Protein AF-A0A359EA01-F1 (afdb_monomer)

Radius of gyration: 18.77 Å; Cα contacts (8 Å, |Δi|>4): 512; chains: 1; bounding box: 43×40×56 Å

Foldseek 3Di:
DADEAEDEEDADLDAQELEEDEDDAPAYEYYQYEFENHAAEHYEYYNYANYEYENYYYEADAPRRVNYAHYEYELYEHYEAHQYYQEYEPPHQAAAQENYEYENYAHYKYAWYAFDYPDPRTHQFPYAYPVQRDGDHDNTDGIDHGGVPDHRPPPPPPDDVDDDCPDDDARAWDDWDADPVGDIWIAGDPVRDIDD

Mean predicted aligned error: 6.49 Å

pLDDT: mean 89.88, std 11.86, range [42.34, 98.88]

Solvent-accessible surface area (backbone atoms only — not comparable to full-atom values): 10298 Å² total; per-residue (Å²): 104,55,48,80,48,64,73,44,76,50,74,39,67,82,37,56,50,61,38,82,47,55,72,23,68,45,53,31,38,38,40,45,33,38,24,27,23,14,36,52,19,22,30,36,36,36,41,29,27,46,34,39,35,33,42,39,35,31,37,51,31,54,92,69,10,68,78,31,27,45,32,41,39,30,54,23,33,48,34,38,34,36,47,31,34,47,35,37,46,75,76,58,89,64,75,38,72,48,30,25,43,32,33,76,43,27,47,34,38,38,32,39,39,42,45,40,39,84,51,93,62,33,39,61,17,42,36,32,35,64,82,36,64,35,67,44,70,62,51,57,44,67,69,49,77,41,68,57,76,71,78,52,65,74,74,86,70,78,77,81,91,65,90,67,84,86,75,82,89,64,78,43,76,75,50,77,51,64,55,98,86,67,53,53,35,39,32,30,68,81,83,69,46,79,46,112

Sequence (196 aa):
GGGTFKDIWTANSYAASGMLVSNTSTPGRIFAMSLEHHLRNEARFDHVSNWKMYAFQFEEEYKEGIDAISIEISNSHDLFFGNLWLYRTIRVETPKRFGMRLWNSRDIEIRNLRNYTQKLWVNEFPVWDVNKELAAYPWHFAKLTITGNEEPNLDSDFRIGEVNRLASGFDFALGITSDSEGNIYFCETKKRRIYK

Structure (mmCIF, N/CA/C/O backbone):
data_AF-A0A359EA01-F1
#
_entry.id   AF-A0A359EA01-F1
#
loop_
_atom_site.group_PDB
_atom_site.id
_atom_site.type_symbol
_atom_site.label_atom_id
_atom_site.label_alt_id
_atom_site.label_comp_id
_atom_site.label_asym_id
_atom_site.label_entity_id
_atom_site.label_seq_id
_atom_site.pdbx_PDB_ins_code
_atom_site.Cartn_x
_atom_site.Cartn_y
_atom_site.Cartn_z
_atom_site.occupancy
_atom_site.B_iso_or_equiv
_atom_site.auth_seq_id
_atom_site.auth_comp_id
_atom_site.auth_asym_id
_atom_site.auth_atom_id
_atom_site.pdbx_PDB_model_num
ATOM 1 N N . GLY A 1 1 ? -7.334 4.531 20.310 1.00 92.44 1 GLY A N 1
ATOM 2 C CA . GLY A 1 1 ? -8.803 4.405 20.402 1.00 92.44 1 GLY A CA 1
ATOM 3 C C . GLY A 1 1 ? -9.302 3.577 19.236 1.00 92.44 1 GLY A C 1
ATOM 4 O O . GLY A 1 1 ? -8.519 3.299 18.342 1.00 92.44 1 GLY A O 1
ATOM 5 N N . GLY A 1 2 ? -10.572 3.180 19.233 1.00 96.31 2 GLY A N 1
ATOM 6 C CA . GLY A 1 2 ? -11.171 2.399 18.144 1.00 96.31 2 GLY A CA 1
ATOM 7 C C . GLY A 1 2 ? -12.504 2.993 17.708 1.00 96.31 2 GLY A C 1
ATOM 8 O O . GLY A 1 2 ? -12.901 4.052 18.190 1.00 96.31 2 GLY A O 1
ATOM 9 N N . GLY A 1 3 ? -13.201 2.316 16.804 1.00 97.81 3 GLY A N 1
ATOM 10 C CA . GLY A 1 3 ? -14.477 2.802 16.287 1.00 97.81 3 GLY A CA 1
ATOM 11 C C . GLY A 1 3 ? -14.756 2.363 14.860 1.00 97.81 3 GLY A C 1
ATOM 12 O O . GLY A 1 3 ? -14.053 1.526 14.298 1.00 97.81 3 GLY 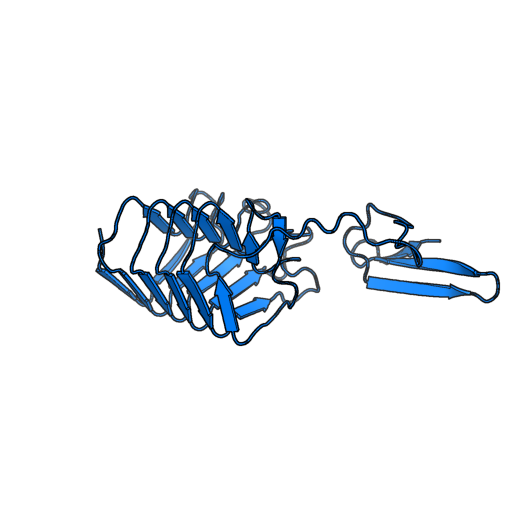A O 1
ATOM 13 N N . THR A 1 4 ? -15.814 2.924 14.284 1.00 98.50 4 THR A N 1
ATOM 14 C CA . THR A 1 4 ? -16.160 2.721 12.877 1.00 98.50 4 THR A CA 1
ATOM 15 C C . THR A 1 4 ? -16.056 4.047 12.145 1.00 98.50 4 THR A C 1
ATOM 17 O O . THR A 1 4 ? -16.702 5.017 12.528 1.00 98.50 4 THR A O 1
ATOM 20 N N . PHE A 1 5 ? -15.264 4.053 11.082 1.00 98.50 5 PHE A N 1
ATOM 21 C CA . PHE A 1 5 ? -15.068 5.167 10.169 1.00 98.50 5 PHE A CA 1
ATOM 22 C C . PHE A 1 5 ? -15.657 4.750 8.827 1.00 98.50 5 PHE A C 1
ATOM 24 O O . PHE A 1 5 ? -15.359 3.661 8.333 1.00 98.50 5 PHE A O 1
ATOM 31 N N . LYS A 1 6 ? -16.543 5.560 8.258 1.00 98.38 6 LYS A N 1
ATOM 32 C CA . LYS A 1 6 ? -17.257 5.186 7.041 1.00 98.38 6 LYS A CA 1
ATOM 33 C C . LYS A 1 6 ? -17.485 6.398 6.160 1.00 98.38 6 LYS A C 1
ATOM 35 O O . LYS A 1 6 ? -17.896 7.421 6.692 1.00 98.38 6 LYS A O 1
ATOM 40 N N . ASP A 1 7 ? -17.317 6.210 4.852 1.00 98.12 7 ASP A N 1
ATOM 41 C CA . ASP A 1 7 ? -17.669 7.198 3.828 1.00 98.12 7 ASP A CA 1
ATOM 42 C C . ASP A 1 7 ? -16.912 8.515 4.032 1.00 98.12 7 ASP A C 1
ATOM 44 O O . ASP A 1 7 ? -17.482 9.581 4.247 1.00 98.12 7 ASP A O 1
ATOM 48 N N . ILE A 1 8 ? -15.584 8.395 4.070 1.00 98.50 8 ILE A N 1
ATOM 49 C CA . ILE A 1 8 ? -14.677 9.515 4.318 1.00 98.50 8 ILE A CA 1
ATOM 50 C C . ILE A 1 8 ? -13.765 9.670 3.113 1.00 98.50 8 ILE A C 1
ATOM 52 O O . ILE A 1 8 ? -13.003 8.764 2.777 1.00 98.50 8 ILE A O 1
ATOM 56 N N . TRP A 1 9 ? -13.804 10.852 2.513 1.00 98.38 9 TRP A N 1
ATOM 57 C CA . TRP A 1 9 ? -12.814 11.304 1.551 1.00 98.38 9 TRP A CA 1
ATOM 58 C C . TRP A 1 9 ? -12.091 12.515 2.131 1.00 98.38 9 TRP A C 1
ATOM 60 O O . TRP A 1 9 ? -12.731 13.443 2.629 1.00 98.38 9 TRP A O 1
ATOM 70 N N . THR A 1 10 ? -10.764 12.493 2.101 1.00 96.88 10 THR A N 1
ATOM 71 C CA . THR A 1 10 ? -9.943 13.645 2.478 1.00 96.88 10 THR A CA 1
ATOM 72 C C . THR A 1 10 ? -8.791 13.802 1.504 1.00 96.88 10 THR A C 1
ATOM 74 O O . THR A 1 10 ? -8.143 12.819 1.144 1.00 96.88 10 THR A O 1
ATOM 77 N N . ALA A 1 11 ? -8.527 15.052 1.127 1.00 95.62 11 ALA A N 1
ATOM 78 C CA . ALA A 1 11 ? -7.406 15.416 0.282 1.00 95.62 11 ALA A CA 1
ATOM 79 C C . ALA A 1 11 ? -6.708 16.672 0.810 1.00 95.62 11 ALA A C 1
ATOM 81 O O . ALA A 1 11 ? -7.373 17.693 1.023 1.00 95.62 11 ALA A O 1
ATOM 82 N N . ASN A 1 12 ? -5.393 16.612 1.055 1.00 94.25 12 ASN A N 1
ATOM 83 C CA . ASN A 1 12 ? -4.654 17.768 1.573 1.00 94.25 12 ASN A CA 1
ATOM 84 C C . ASN A 1 12 ? -3.127 17.700 1.363 1.00 94.25 12 ASN A C 1
ATOM 86 O O . ASN A 1 12 ? -2.407 17.136 2.191 1.00 94.25 12 ASN A O 1
ATOM 90 N N . SER A 1 13 ? -2.633 18.450 0.370 1.00 92.69 13 SER A N 1
ATOM 91 C CA . SER A 1 13 ? -1.204 18.616 0.034 1.00 92.69 13 SER A CA 1
ATOM 92 C C . SER A 1 13 ? -0.338 19.313 1.091 1.00 92.69 13 SER A C 1
ATOM 94 O O . SER A 1 13 ? 0.848 19.531 0.864 1.00 92.69 13 SER A O 1
ATOM 96 N N . TYR A 1 14 ? -0.893 19.687 2.245 1.00 91.50 14 TYR A N 1
ATOM 97 C CA . TYR A 1 14 ? -0.154 20.292 3.358 1.00 91.50 14 TYR A CA 1
ATOM 98 C C . TYR A 1 14 ? -0.192 19.453 4.635 1.00 91.50 14 TYR A C 1
ATOM 100 O O . TYR A 1 14 ? 0.548 19.731 5.582 1.00 91.50 14 TYR A O 1
ATOM 108 N N . ALA A 1 15 ? -1.038 18.425 4.689 1.00 94.56 15 ALA A N 1
ATOM 109 C CA . ALA A 1 15 ? -1.114 17.537 5.834 1.00 94.56 15 ALA A CA 1
ATOM 110 C C . ALA A 1 15 ? -0.085 16.409 5.700 1.00 94.56 15 ALA A C 1
ATOM 112 O O . ALA A 1 15 ? 0.100 15.823 4.636 1.00 94.56 15 ALA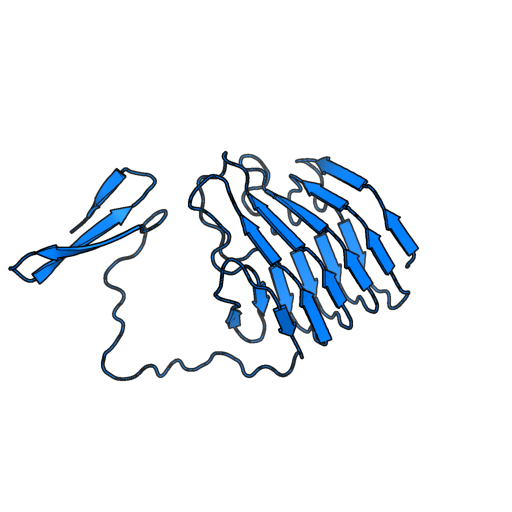 A O 1
ATOM 113 N N . ALA A 1 16 ? 0.597 16.092 6.804 1.00 93.81 16 ALA A N 1
ATOM 114 C CA . ALA A 1 16 ? 1.609 15.039 6.811 1.00 93.81 16 ALA A CA 1
ATOM 115 C C . ALA A 1 16 ? 1.010 13.655 6.511 1.00 93.81 16 ALA A C 1
ATOM 117 O O . ALA A 1 16 ? 1.630 12.874 5.791 1.00 93.81 16 ALA A O 1
ATOM 118 N N . SER A 1 17 ? -0.184 13.385 7.044 1.00 95.44 17 SER A N 1
ATOM 119 C CA . SER A 1 17 ? -0.889 12.115 6.898 1.00 95.44 17 SER A CA 1
ATOM 120 C C . SER A 1 17 ? -2.382 12.333 6.709 1.00 95.44 17 SER A C 1
ATOM 122 O O . SER A 1 17 ? -2.940 13.224 7.353 1.00 95.44 17 SER A O 1
ATOM 124 N N . GLY A 1 18 ? -3.032 11.493 5.904 1.00 96.44 18 GLY A N 1
ATOM 125 C CA . GLY A 1 18 ? -4.495 11.464 5.814 1.00 96.44 18 GLY A CA 1
ATOM 126 C C . GLY A 1 18 ? -5.131 10.757 7.001 1.00 96.44 18 GLY A C 1
ATOM 127 O O . GLY A 1 18 ? -6.132 11.212 7.551 1.00 96.44 18 GLY A O 1
ATOM 128 N N . MET A 1 19 ? -4.500 9.678 7.461 1.00 97.44 19 MET A N 1
ATOM 129 C CA . MET A 1 19 ? -4.923 8.940 8.641 1.00 97.44 19 MET A CA 1
ATOM 130 C C . MET A 1 19 ? -3.727 8.427 9.438 1.00 97.44 19 MET A C 1
ATOM 132 O O . MET A 1 19 ? -2.847 7.755 8.908 1.00 97.44 19 MET A O 1
ATOM 136 N N . LEU A 1 20 ? -3.740 8.681 10.745 1.00 97.88 20 LEU A N 1
ATOM 137 C CA . LEU A 1 20 ? -2.823 8.070 11.701 1.00 97.88 20 LEU A CA 1
ATOM 138 C C . LEU A 1 20 ? -3.627 7.318 12.757 1.00 97.88 20 LEU A C 1
ATOM 140 O O . LEU A 1 20 ? -4.447 7.904 13.464 1.00 97.88 20 LEU A O 1
ATOM 144 N N . VAL A 1 21 ? -3.342 6.029 12.900 1.00 98.50 21 VAL A N 1
ATOM 145 C CA . VAL A 1 21 ? -3.787 5.218 14.031 1.00 98.50 21 VAL A CA 1
ATOM 146 C C . VAL A 1 21 ? -2.551 4.770 14.785 1.00 98.50 21 VAL A C 1
ATOM 148 O O . VAL A 1 21 ? -1.626 4.217 14.189 1.00 98.50 21 VAL A O 1
ATOM 151 N N . SER A 1 22 ? -2.525 4.999 16.094 1.00 98.50 22 SER A N 1
ATOM 152 C CA . SER A 1 22 ? -1.397 4.562 16.903 1.00 98.50 22 SER A CA 1
ATOM 153 C C . SER A 1 22 ? -1.773 4.095 18.302 1.00 98.50 22 SER A C 1
ATOM 155 O O . SER A 1 22 ? -2.815 4.478 18.845 1.00 98.50 22 SER A O 1
ATOM 157 N N . ASN A 1 23 ? -0.900 3.258 18.870 1.00 98.69 23 ASN A N 1
ATOM 158 C CA . ASN A 1 23 ? -0.906 2.815 20.267 1.00 98.69 23 ASN A CA 1
ATOM 159 C C . ASN A 1 23 ? -2.278 2.321 20.731 1.00 98.69 23 ASN A C 1
ATOM 161 O O . ASN A 1 23 ? -2.859 2.821 21.701 1.00 98.69 23 ASN A O 1
ATOM 165 N N . THR A 1 24 ? -2.851 1.370 19.996 1.00 98.62 24 THR A N 1
ATOM 166 C CA . THR A 1 24 ? -4.192 0.893 20.307 1.00 98.62 24 THR A CA 1
ATOM 167 C C . THR A 1 24 ? -4.434 -0.536 19.854 1.00 98.62 24 THR A C 1
ATOM 169 O O . THR A 1 24 ? -4.222 -0.896 18.704 1.00 98.62 24 THR A O 1
ATOM 172 N N . SER A 1 25 ? -4.966 -1.337 20.770 1.00 98.62 25 SER A N 1
ATOM 173 C CA . SER A 1 25 ? -5.558 -2.644 20.477 1.00 98.62 25 SER A CA 1
ATOM 174 C C . SER A 1 25 ? -7.086 -2.584 20.393 1.00 98.62 25 SER A C 1
ATOM 176 O O . SER A 1 25 ? -7.740 -3.609 20.191 1.00 98.62 25 SER A O 1
ATOM 178 N N . 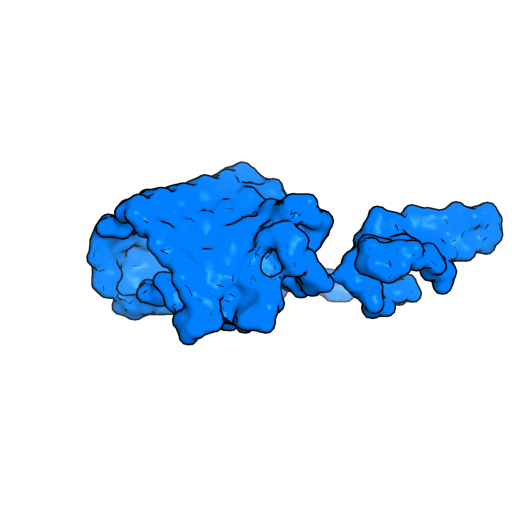THR A 1 26 ? -7.679 -1.396 20.584 1.00 98.75 26 THR A N 1
ATOM 179 C CA . THR A 1 26 ? -9.128 -1.212 20.511 1.00 98.75 26 THR A CA 1
ATOM 180 C C . THR A 1 26 ? -9.585 -1.462 19.073 1.00 98.75 26 THR A C 1
ATOM 182 O O . THR A 1 26 ? -9.066 -0.800 18.170 1.00 98.75 26 THR A O 1
ATOM 185 N N . PRO A 1 27 ? -10.570 -2.351 18.843 1.00 98.62 27 PRO A N 1
ATOM 186 C CA . PRO A 1 27 ? -10.986 -2.693 17.493 1.00 98.62 27 PRO A CA 1
ATOM 187 C C . PRO A 1 27 ? -11.445 -1.484 16.676 1.00 98.62 27 PRO A C 1
ATOM 189 O O . PRO A 1 27 ? -12.250 -0.666 17.137 1.00 98.62 27 PRO A O 1
ATOM 192 N N . GLY A 1 28 ? -10.966 -1.409 15.437 1.00 98.75 28 GLY A N 1
ATOM 193 C CA . GLY A 1 28 ? -11.329 -0.374 14.475 1.00 98.75 28 GLY A CA 1
ATOM 194 C C . GLY A 1 28 ? -11.836 -0.958 13.164 1.00 98.75 28 GLY A C 1
ATOM 195 O O . GLY A 1 28 ? -11.440 -2.049 12.745 1.00 98.75 28 GLY A O 1
ATOM 196 N N . ARG A 1 29 ? -12.752 -0.244 12.511 1.00 98.69 29 ARG A N 1
ATOM 197 C CA . ARG A 1 29 ? -13.270 -0.600 11.189 1.00 98.69 29 ARG A CA 1
ATOM 198 C C . ARG A 1 29 ? -13.300 0.616 10.281 1.00 98.69 29 ARG A C 1
ATOM 200 O O . ARG A 1 29 ? -13.769 1.671 10.697 1.00 98.69 29 ARG A O 1
ATOM 207 N N . ILE A 1 30 ? -12.856 0.435 9.045 1.00 98.69 30 ILE A N 1
ATOM 208 C CA . ILE A 1 30 ? -12.987 1.421 7.972 1.00 98.69 30 ILE A CA 1
ATOM 209 C C . ILE A 1 30 ? -13.869 0.831 6.876 1.00 98.69 30 ILE A C 1
ATOM 211 O O . ILE A 1 30 ? -13.655 -0.310 6.468 1.00 98.69 30 ILE A O 1
ATOM 215 N N . PHE A 1 31 ? -14.832 1.606 6.387 1.00 98.62 31 PHE A N 1
ATOM 216 C CA . PHE A 1 31 ? -15.666 1.256 5.240 1.00 98.62 31 PHE A CA 1
ATOM 217 C C . PHE A 1 31 ? -15.681 2.400 4.229 1.00 98.62 31 PHE A C 1
ATOM 219 O O . PHE A 1 31 ? -16.202 3.463 4.545 1.00 98.62 31 PHE A O 1
ATOM 226 N N . ALA A 1 32 ? -15.190 2.165 3.011 1.00 98.31 32 ALA A N 1
ATOM 227 C CA . ALA A 1 32 ? -15.169 3.157 1.934 1.00 98.31 32 ALA A CA 1
ATOM 228 C C . ALA A 1 32 ? -14.485 4.461 2.376 1.00 98.31 32 ALA A C 1
ATOM 230 O O . ALA A 1 32 ? -15.134 5.457 2.691 1.00 98.31 32 ALA A O 1
ATOM 231 N N . MET A 1 33 ? -13.157 4.419 2.450 1.00 98.62 33 MET A N 1
ATOM 232 C CA . MET A 1 33 ? -12.346 5.592 2.760 1.00 98.62 33 MET A CA 1
ATOM 233 C C . MET A 1 33 ? -11.328 5.816 1.653 1.00 98.62 33 MET A C 1
ATOM 235 O O . MET A 1 33 ? -10.759 4.855 1.139 1.00 98.62 33 MET A O 1
ATOM 239 N N . SER A 1 34 ? -11.111 7.078 1.315 1.00 98.38 34 SER A N 1
ATOM 240 C CA . SER A 1 34 ? -10.274 7.519 0.206 1.00 98.38 34 SER A CA 1
ATOM 241 C C . SER A 1 34 ? -9.382 8.644 0.734 1.00 98.38 34 SER A C 1
ATOM 243 O O . SER A 1 34 ? -9.888 9.681 1.172 1.00 98.38 34 SER A O 1
ATOM 245 N N . LEU A 1 35 ? -8.077 8.385 0.817 1.00 98.06 35 LEU A N 1
ATOM 246 C CA . LEU A 1 35 ? -7.079 9.317 1.349 1.00 98.06 35 LEU A CA 1
ATOM 247 C C . LEU A 1 35 ? -6.162 9.746 0.212 1.00 98.06 35 LEU A C 1
ATOM 249 O O . LEU A 1 35 ? -5.551 8.900 -0.444 1.00 98.06 35 LEU A O 1
ATOM 253 N N . GLU A 1 36 ? -6.110 11.045 -0.048 1.00 96.12 36 GLU A N 1
ATOM 254 C CA . GLU A 1 36 ? -5.482 11.549 -1.260 1.00 96.12 36 GLU A CA 1
ATOM 255 C C . GLU A 1 36 ? -4.530 12.704 -0.960 1.00 96.12 36 GLU A C 1
ATOM 257 O O . GLU A 1 36 ? -4.829 13.617 -0.192 1.00 96.12 36 GLU A O 1
ATOM 262 N N . HIS A 1 37 ? -3.389 12.707 -1.634 1.00 95.31 37 HIS A N 1
ATOM 263 C CA . HIS A 1 37 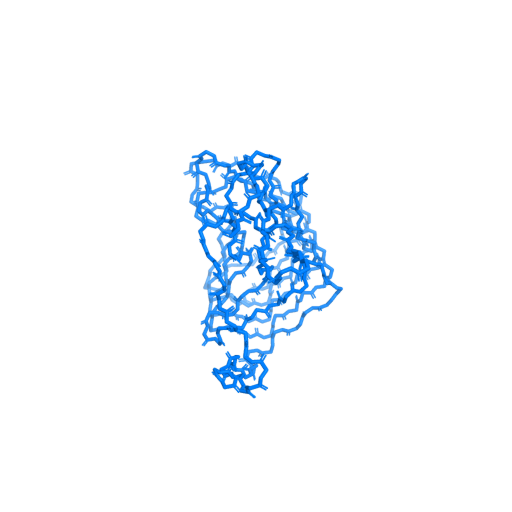? -2.521 13.873 -1.759 1.00 95.31 37 HIS A CA 1
ATOM 264 C C . HIS A 1 37 ? -1.886 14.341 -0.441 1.00 95.31 37 HIS A C 1
ATOM 266 O O . HIS A 1 37 ? -1.601 15.524 -0.300 1.00 95.31 37 HIS A O 1
ATOM 272 N N . HIS A 1 38 ? -1.633 13.455 0.523 1.00 95.69 38 HIS A N 1
ATOM 273 C CA . HIS A 1 38 ? -0.940 13.819 1.768 1.00 95.69 38 HIS A CA 1
ATOM 274 C C . HIS A 1 38 ? 0.593 13.758 1.597 1.00 95.69 38 HIS A C 1
ATOM 276 O O . HIS A 1 38 ? 1.111 13.092 0.707 1.00 95.69 38 HIS A O 1
ATOM 282 N N . LEU A 1 39 ? 1.360 14.463 2.438 1.00 93.50 39 LEU A N 1
ATOM 283 C CA . LEU A 1 39 ? 2.789 14.729 2.178 1.00 93.50 39 LEU A CA 1
ATOM 284 C C . LEU A 1 39 ? 3.764 13.596 2.530 1.00 93.50 39 LEU A C 1
ATOM 286 O O . LEU A 1 39 ? 4.837 13.501 1.934 1.00 93.50 39 LEU A O 1
ATOM 290 N N . ARG A 1 40 ? 3.481 12.794 3.561 1.00 92.69 40 ARG A N 1
ATOM 291 C CA . ARG A 1 40 ? 4.406 11.744 4.043 1.00 92.69 40 ARG A CA 1
ATOM 292 C C . ARG A 1 40 ? 3.849 10.359 3.808 1.00 92.69 40 ARG A C 1
ATOM 294 O O . ARG A 1 40 ? 4.558 9.480 3.321 1.00 92.69 40 ARG A O 1
ATOM 301 N N . ASN A 1 41 ? 2.593 10.169 4.170 1.00 95.00 41 ASN A N 1
ATOM 302 C CA . ASN A 1 41 ? 1.871 8.949 3.893 1.00 95.00 41 ASN A CA 1
ATOM 303 C C . ASN A 1 41 ? 0.379 9.232 3.820 1.00 95.00 41 ASN A C 1
ATOM 305 O O . ASN A 1 41 ? -0.100 10.199 4.399 1.00 95.00 41 ASN A O 1
ATOM 309 N N . GLU A 1 42 ? -0.368 8.380 3.142 1.00 97.50 42 GLU A N 1
ATOM 310 C CA . GLU A 1 42 ? -1.817 8.509 3.168 1.00 97.50 42 GLU A CA 1
ATOM 311 C C . GLU A 1 42 ? -2.374 7.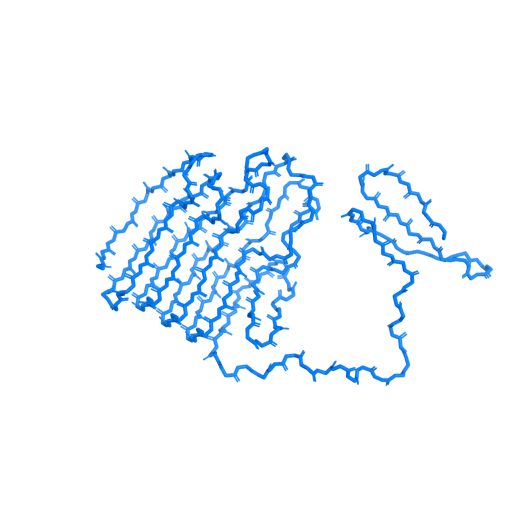909 4.463 1.00 97.50 42 GLU A C 1
ATOM 313 O O . GLU A 1 42 ? -3.112 8.572 5.192 1.00 97.50 42 GLU A O 1
ATOM 318 N N . ALA A 1 43 ? -1.941 6.695 4.816 1.00 98.19 43 ALA A N 1
ATOM 319 C CA . ALA A 1 43 ? -2.258 6.052 6.086 1.00 98.19 43 ALA A CA 1
ATOM 320 C C . ALA A 1 43 ? -1.012 5.559 6.831 1.00 98.19 43 ALA A C 1
ATOM 322 O O . ALA A 1 43 ? -0.095 4.975 6.248 1.00 98.19 43 ALA A O 1
ATOM 323 N N . ARG A 1 44 ? -1.031 5.700 8.159 1.00 98.31 44 ARG A N 1
ATOM 324 C CA . ARG A 1 44 ? -0.038 5.121 9.064 1.00 98.31 44 ARG A CA 1
ATOM 325 C C . ARG A 1 44 ? -0.695 4.372 10.220 1.00 98.31 44 ARG A C 1
ATOM 327 O O . ARG A 1 44 ? -1.549 4.918 10.919 1.00 98.31 44 ARG A O 1
ATOM 334 N N . PHE A 1 45 ? -0.230 3.149 10.450 1.00 98.69 45 PHE A N 1
ATOM 335 C CA . PHE A 1 45 ? -0.593 2.300 11.583 1.00 98.69 45 PHE A CA 1
ATOM 336 C C . PHE A 1 45 ? 0.666 1.998 12.398 1.00 98.69 45 PHE A C 1
ATOM 338 O O . PHE A 1 45 ? 1.583 1.366 11.887 1.00 98.69 45 PHE A O 1
ATOM 345 N N . ASP A 1 46 ? 0.731 2.458 13.647 1.00 98.69 46 ASP A N 1
ATOM 346 C CA . ASP A 1 46 ? 1.891 2.244 14.523 1.00 98.69 46 ASP A CA 1
ATOM 347 C C . ASP A 1 46 ? 1.481 1.698 15.897 1.00 98.69 46 ASP A C 1
ATOM 349 O O . ASP A 1 46 ? 0.756 2.365 16.630 1.00 98.69 46 ASP A O 1
ATOM 353 N N . HIS A 1 47 ? 1.945 0.507 16.277 1.00 98.88 47 HIS A N 1
ATOM 354 C CA . HIS A 1 47 ? 1.489 -0.178 17.498 1.00 98.88 47 HIS A CA 1
ATOM 355 C C . HIS A 1 47 ? -0.038 -0.382 17.522 1.00 98.88 47 HIS A C 1
ATOM 357 O O . HIS A 1 47 ? -0.720 -0.054 18.500 1.00 98.88 47 HIS A O 1
ATOM 363 N N . VAL A 1 48 ? -0.590 -0.877 16.410 1.00 98.88 48 VAL A N 1
ATOM 364 C CA . VAL A 1 48 ? -2.033 -1.067 16.216 1.00 98.88 48 VAL A CA 1
ATOM 365 C C . VAL A 1 48 ? -2.382 -2.544 16.098 1.00 98.88 48 VAL A C 1
ATOM 367 O O . VAL A 1 48 ? -1.675 -3.305 15.437 1.00 98.88 48 VAL A O 1
ATOM 370 N N . SER A 1 49 ? -3.512 -2.942 16.684 1.00 98.88 49 SER A N 1
ATOM 371 C CA . SER A 1 49 ? -4.105 -4.250 16.414 1.00 98.88 49 SER A CA 1
ATOM 372 C C . SER A 1 49 ? -5.624 -4.276 16.411 1.00 98.88 49 SER A C 1
ATOM 374 O O . SER A 1 49 ? -6.277 -3.408 16.990 1.00 98.88 49 SER A O 1
ATOM 376 N N . ASN A 1 50 ? -6.186 -5.299 15.754 1.00 98.69 50 ASN A N 1
ATOM 377 C CA . ASN A 1 50 ? -7.625 -5.548 15.599 1.00 98.69 50 ASN A CA 1
ATOM 378 C C . ASN A 1 50 ? -8.349 -4.562 14.666 1.00 98.69 50 ASN A C 1
ATOM 380 O O . ASN A 1 50 ? -9.496 -4.175 14.924 1.00 98.69 50 ASN A O 1
ATOM 384 N N . TRP A 1 51 ? -7.700 -4.154 13.574 1.00 98.81 51 TRP A N 1
ATOM 385 C CA . TRP A 1 51 ? -8.268 -3.207 12.611 1.00 98.81 51 TRP A CA 1
ATOM 386 C C . TRP A 1 51 ? -8.613 -3.869 11.282 1.00 98.81 51 TRP A C 1
ATOM 388 O O . TRP A 1 51 ? -7.845 -4.660 10.738 1.00 98.81 51 TRP A O 1
ATOM 398 N N . LYS A 1 52 ? -9.798 -3.547 10.755 1.00 98.88 52 LYS A N 1
ATOM 399 C CA . LYS A 1 52 ? -10.283 -4.070 9.472 1.00 98.88 52 LYS A CA 1
ATOM 400 C C . LYS A 1 52 ? -10.692 -2.937 8.545 1.00 98.88 52 LYS A C 1
ATOM 402 O O . LYS A 1 52 ? -11.571 -2.146 8.877 1.00 98.88 52 LYS A O 1
ATOM 407 N N . MET A 1 53 ? -10.091 -2.895 7.369 1.00 98.69 53 MET A N 1
ATOM 408 C CA . MET A 1 53 ? -10.269 -1.847 6.378 1.00 98.69 53 MET A CA 1
ATOM 409 C C . MET A 1 53 ? -10.924 -2.438 5.134 1.00 98.69 53 MET A C 1
ATOM 411 O O . MET A 1 53 ? -10.408 -3.388 4.550 1.00 98.69 53 MET A O 1
ATOM 415 N N . TYR A 1 54 ? -12.067 -1.889 4.734 1.00 98.69 54 TYR A N 1
ATOM 416 C CA . TYR A 1 54 ? -12.843 -2.335 3.581 1.00 98.69 54 TYR A CA 1
ATOM 417 C C . TYR A 1 54 ? -12.992 -1.194 2.580 1.00 98.69 54 TYR A C 1
ATOM 419 O O . TYR A 1 54 ? -13.461 -0.120 2.956 1.00 98.69 54 TYR A O 1
ATOM 427 N N . ALA A 1 55 ? -12.650 -1.445 1.313 1.00 98.38 55 ALA A N 1
ATOM 428 C CA . ALA A 1 55 ? -12.639 -0.433 0.255 1.00 98.38 55 ALA A CA 1
ATOM 429 C C . ALA A 1 55 ? -11.800 0.790 0.662 1.00 98.38 55 ALA A C 1
ATOM 431 O O . ALA A 1 55 ? -12.306 1.907 0.753 1.00 98.38 55 ALA A O 1
ATOM 432 N N . PHE A 1 56 ? -10.530 0.540 0.988 1.00 98.31 56 PHE A N 1
ATOM 433 C CA . PHE A 1 56 ? -9.583 1.582 1.369 1.00 98.31 56 PHE A CA 1
ATOM 434 C C . PHE A 1 56 ? -8.778 1.988 0.135 1.00 98.31 56 PHE A C 1
ATOM 436 O O . PHE A 1 56 ? -8.121 1.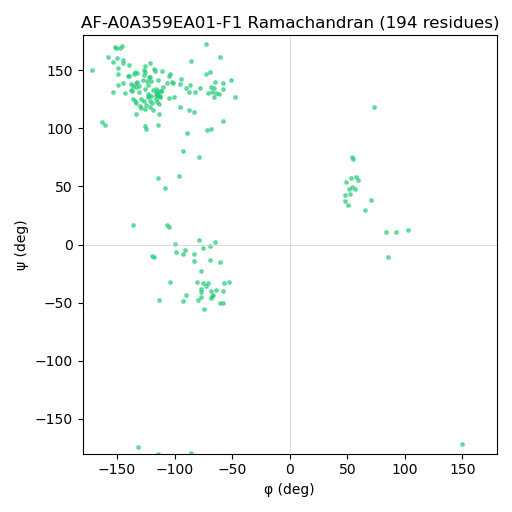136 -0.471 1.00 98.31 56 PHE A O 1
ATOM 443 N N . GLN A 1 57 ? -8.889 3.249 -0.266 1.00 97.88 57 GLN A N 1
ATOM 444 C CA . GLN A 1 57 ? -8.293 3.797 -1.476 1.00 97.88 57 GLN A CA 1
ATOM 445 C C . GLN A 1 57 ? -7.283 4.888 -1.126 1.00 97.88 57 GLN A C 1
ATOM 447 O O . GLN A 1 57 ? -7.431 5.592 -0.124 1.00 97.88 57 GLN A O 1
ATOM 452 N N . PHE A 1 58 ? -6.269 4.994 -1.981 1.00 97.00 58 PHE A N 1
ATOM 453 C CA . PHE A 1 58 ? -5.224 6.001 -1.903 1.00 97.00 58 PHE A CA 1
ATOM 454 C C . PHE A 1 58 ? -4.977 6.666 -3.243 1.00 97.00 58 PHE A C 1
ATOM 456 O O . PHE A 1 58 ? -5.016 5.963 -4.250 1.00 97.00 58 PHE A O 1
ATOM 463 N N . GLU A 1 59 ? -4.604 7.944 -3.249 1.00 93.62 59 GLU A N 1
ATOM 464 C CA . GLU A 1 59 ? -4.159 8.652 -4.452 1.00 93.62 59 GLU A CA 1
ATOM 465 C C . GLU A 1 59 ? -2.897 9.487 -4.200 1.00 93.62 59 GLU A C 1
ATOM 467 O O . GLU A 1 59 ? -2.889 10.372 -3.352 1.00 93.62 59 GLU A O 1
ATOM 472 N N . GLU A 1 60 ? -1.838 9.244 -4.977 1.00 89.19 60 GLU A N 1
ATOM 473 C CA . GLU A 1 60 ? -0.611 10.056 -4.937 1.00 89.19 60 GLU A CA 1
ATOM 474 C C . GLU A 1 60 ? -0.751 11.398 -5.680 1.00 89.19 60 GLU A C 1
ATOM 476 O O . GLU A 1 60 ? -1.165 11.446 -6.845 1.00 89.19 60 GLU A O 1
ATOM 481 N N . GLU A 1 61 ? -0.271 12.467 -5.043 1.00 83.38 61 GLU A N 1
ATOM 482 C CA . GLU A 1 61 ? -0.058 13.790 -5.639 1.00 83.38 61 GLU A CA 1
ATOM 483 C C . GLU A 1 61 ? 1.396 13.936 -6.132 1.00 83.38 61 GLU A C 1
ATOM 485 O O . GLU A 1 61 ? 2.330 13.417 -5.526 1.00 83.38 61 GLU A O 1
ATOM 490 N N . TYR A 1 62 ? 1.597 14.614 -7.267 1.00 81.62 62 TYR A N 1
ATOM 491 C CA . TYR A 1 62 ? 2.904 14.697 -7.923 1.00 81.62 62 TYR A CA 1
ATOM 492 C C . TYR A 1 62 ? 3.784 15.880 -7.475 1.00 81.62 62 TYR A C 1
ATOM 494 O O . TYR A 1 62 ? 4.993 15.712 -7.341 1.00 81.62 62 TYR A O 1
ATOM 502 N N . LYS A 1 63 ? 3.237 17.089 -7.325 1.00 82.88 63 LYS A N 1
ATOM 503 C CA . LYS A 1 63 ? 4.012 18.322 -7.105 1.00 82.88 63 LYS A CA 1
ATOM 504 C C . LYS A 1 63 ? 4.538 18.463 -5.678 1.00 82.88 63 LYS A C 1
ATOM 506 O O . LYS A 1 63 ? 5.684 18.855 -5.482 1.00 82.88 63 LYS A O 1
ATOM 511 N N . GLU A 1 64 ? 3.688 18.192 -4.706 1.00 83.75 64 GLU A N 1
ATOM 512 C CA . GLU A 1 64 ? 3.910 18.310 -3.273 1.00 83.75 64 GLU A CA 1
ATOM 513 C C . GLU A 1 64 ? 4.138 16.937 -2.610 1.00 83.75 64 GLU A C 1
ATOM 515 O O . GLU A 1 64 ? 4.915 16.839 -1.661 1.00 83.75 64 GLU A O 1
ATOM 520 N N . GLY A 1 65 ? 3.506 15.872 -3.119 1.00 81.69 65 GLY A N 1
ATOM 521 C CA . GLY A 1 65 ? 3.434 14.543 -2.494 1.00 81.69 65 GLY A CA 1
ATOM 522 C C . GLY A 1 65 ? 4.324 13.453 -3.101 1.00 81.69 65 GLY A C 1
ATOM 523 O O . GLY A 1 65 ? 4.127 12.280 -2.798 1.00 81.69 65 GLY A O 1
ATOM 524 N N . ILE A 1 66 ? 5.315 13.797 -3.930 1.00 86.69 66 ILE A N 1
ATOM 525 C CA . ILE A 1 66 ? 6.116 12.827 -4.708 1.00 86.69 66 ILE A CA 1
ATOM 526 C C . ILE A 1 66 ? 6.738 11.692 -3.870 1.00 86.69 66 ILE A C 1
ATOM 528 O O . ILE A 1 66 ? 6.857 10.545 -4.316 1.00 86.69 66 ILE A O 1
ATOM 532 N N . ASP A 1 67 ? 7.092 11.989 -2.620 1.00 88.75 67 ASP A N 1
ATOM 533 C CA . ASP A 1 67 ? 7.706 11.046 -1.687 1.00 88.75 67 ASP A CA 1
ATOM 534 C C . ASP A 1 67 ? 6.686 10.318 -0.798 1.00 88.75 67 ASP A C 1
ATOM 536 O O . ASP A 1 67 ? 7.035 9.313 -0.177 1.00 88.75 67 ASP A O 1
ATOM 540 N N . ALA A 1 68 ? 5.408 10.698 -0.826 1.00 92.19 68 ALA A N 1
ATOM 541 C CA . ALA A 1 68 ? 4.361 10.138 0.022 1.00 92.19 68 ALA A CA 1
ATOM 542 C C . ALA A 1 68 ? 4.065 8.659 -0.263 1.00 92.19 68 ALA A C 1
ATOM 544 O O . ALA A 1 68 ? 3.947 8.232 -1.411 1.00 92.19 68 ALA A O 1
ATOM 545 N N . ILE A 1 69 ? 3.950 7.854 0.789 1.00 93.56 69 ILE A N 1
ATOM 546 C CA . ILE A 1 69 ? 3.692 6.410 0.690 1.00 93.56 69 ILE A CA 1
ATOM 547 C C . ILE A 1 69 ? 2.218 6.147 0.975 1.00 93.56 69 ILE A C 1
ATOM 549 O O . ILE A 1 69 ? 1.676 6.705 1.920 1.00 93.56 69 ILE A O 1
ATOM 553 N N . SER A 1 70 ? 1.555 5.260 0.234 1.00 96.19 70 SER A N 1
ATOM 554 C CA . SER A 1 70 ? 0.137 4.991 0.504 1.00 96.19 70 SER A CA 1
ATOM 555 C C . SER A 1 70 ? -0.077 4.455 1.925 1.00 96.19 70 SER A C 1
ATOM 557 O O . SER A 1 70 ? -0.899 4.985 2.666 1.00 96.19 70 SER A O 1
ATOM 559 N N . ILE A 1 71 ? 0.672 3.430 2.343 1.00 98.12 71 ILE A N 1
ATOM 560 C CA . ILE A 1 71 ? 0.505 2.849 3.682 1.00 98.12 71 ILE A CA 1
ATOM 561 C C . ILE A 1 71 ? 1.848 2.570 4.352 1.00 98.12 71 ILE A C 1
ATOM 563 O O . ILE A 1 71 ? 2.715 1.893 3.797 1.00 98.12 71 ILE A O 1
ATOM 567 N N . GLU A 1 72 ? 1.967 3.003 5.603 1.00 98.25 72 GLU A N 1
ATOM 568 C CA . GLU A 1 72 ? 3.020 2.573 6.519 1.00 98.25 72 GLU A CA 1
ATOM 569 C C . GLU A 1 72 ? 2.443 1.787 7.695 1.00 98.25 72 GLU A C 1
ATOM 571 O O . GLU A 1 72 ? 1.482 2.222 8.334 1.00 98.25 72 GLU A O 1
ATOM 576 N N . ILE A 1 73 ? 3.047 0.639 8.003 1.00 98.75 73 ILE A N 1
ATOM 577 C CA . ILE A 1 73 ? 2.643 -0.212 9.125 1.00 98.75 73 ILE A CA 1
ATOM 578 C C . ILE A 1 73 ? 3.864 -0.552 9.977 1.00 98.75 73 ILE A C 1
ATOM 580 O O . ILE A 1 73 ? 4.846 -1.101 9.485 1.00 98.75 73 ILE A O 1
ATOM 584 N N . SER A 1 74 ? 3.802 -0.268 11.270 1.00 98.69 74 SER A N 1
ATOM 585 C CA . SER A 1 74 ? 4.908 -0.508 12.189 1.00 98.69 74 SER A CA 1
ATOM 586 C C . SER A 1 74 ? 4.448 -1.124 13.492 1.00 98.69 74 SER A C 1
ATOM 588 O O . SER A 1 74 ? 3.450 -0.695 14.072 1.00 98.69 74 SER A O 1
ATOM 590 N N . ASN A 1 75 ? 5.182 -2.134 13.966 1.00 98.75 75 ASN A N 1
ATOM 591 C CA . ASN A 1 75 ? 4.938 -2.778 15.262 1.00 98.75 75 ASN A CA 1
ATOM 592 C C . ASN A 1 75 ? 3.466 -3.208 15.456 1.00 98.75 75 ASN A C 1
ATOM 594 O O . ASN A 1 75 ? 2.917 -3.078 16.547 1.00 98.75 75 ASN A O 1
ATOM 598 N N . SER A 1 76 ? 2.792 -3.626 14.382 1.00 98.88 76 SER A N 1
ATOM 599 C CA . SER A 1 76 ? 1.338 -3.820 14.353 1.00 98.88 76 SER A CA 1
ATOM 600 C C . SER A 1 76 ? 0.973 -5.254 13.986 1.00 98.88 76 SER A C 1
ATOM 602 O O . SER A 1 76 ? 1.752 -5.969 13.357 1.00 98.88 76 SER A O 1
ATOM 604 N N . HIS A 1 77 ? -0.216 -5.695 14.387 1.00 98.88 77 HIS A N 1
ATOM 605 C CA . HIS A 1 77 ? -0.679 -7.048 14.089 1.00 98.88 77 HIS A CA 1
ATOM 606 C C . HIS A 1 77 ? -2.200 -7.160 14.000 1.00 98.88 77 HIS A C 1
ATOM 608 O O . HIS A 1 77 ? -2.906 -6.224 14.356 1.00 98.88 77 HIS A O 1
ATOM 614 N N . ASP A 1 78 ? -2.726 -8.291 13.529 1.00 98.81 78 ASP A N 1
ATOM 615 C CA . ASP A 1 78 ? -4.172 -8.525 13.382 1.00 98.81 78 ASP A CA 1
ATOM 616 C C . ASP A 1 78 ? -4.864 -7.430 12.549 1.00 98.81 78 ASP A C 1
ATOM 618 O O . ASP A 1 78 ? -5.870 -6.831 12.958 1.00 98.81 78 ASP A O 1
ATOM 622 N N . LEU A 1 79 ? -4.288 -7.135 11.379 1.00 98.88 79 LEU A N 1
ATOM 623 C CA . LEU A 1 79 ? -4.811 -6.148 10.435 1.00 98.88 79 LEU A CA 1
ATOM 624 C C . LEU A 1 79 ? -5.424 -6.846 9.221 1.00 98.88 79 LEU A C 1
ATOM 626 O O . LEU A 1 79 ? -4.867 -7.796 8.676 1.00 98.88 79 LEU A O 1
ATOM 630 N N . PHE A 1 80 ? -6.559 -6.342 8.750 1.00 98.88 80 PHE A N 1
ATOM 631 C CA . PHE A 1 80 ? -7.209 -6.845 7.544 1.00 98.88 80 PHE A CA 1
ATOM 632 C C . PHE A 1 80 ? -7.460 -5.718 6.548 1.00 98.88 80 PHE A C 1
ATOM 634 O O . PHE A 1 80 ? -8.024 -4.689 6.910 1.00 98.88 80 PHE A O 1
ATOM 641 N N . PHE A 1 81 ? -7.139 -5.954 5.281 1.00 98.81 81 PHE A N 1
ATOM 642 C CA . PHE A 1 81 ? -7.478 -5.088 4.159 1.00 98.81 81 PHE A CA 1
ATOM 643 C C . PHE A 1 81 ? -8.304 -5.877 3.140 1.00 98.81 81 PHE A C 1
ATOM 645 O O . PHE A 1 81 ? -7.827 -6.849 2.560 1.00 98.81 81 PHE A O 1
ATOM 652 N N . GLY A 1 82 ? -9.540 -5.458 2.892 1.00 98.56 82 GLY A N 1
ATOM 653 C CA . GLY A 1 82 ? -10.401 -6.005 1.848 1.00 98.56 82 GLY A CA 1
ATOM 654 C C . GLY A 1 82 ? -10.685 -4.958 0.782 1.00 98.56 82 GLY A C 1
ATOM 655 O O . GLY A 1 82 ? -11.151 -3.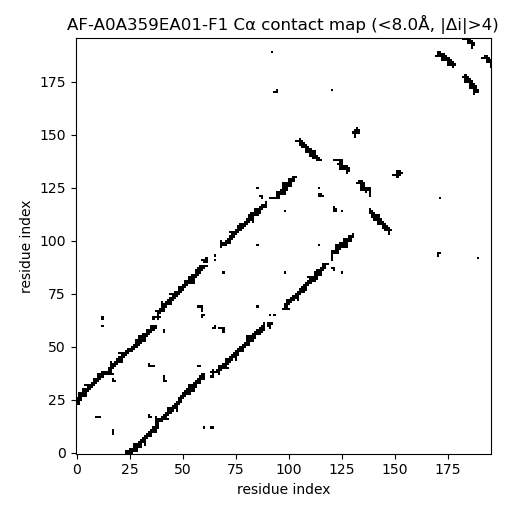869 1.110 1.00 98.56 82 GLY A O 1
ATOM 656 N N . ASN A 1 83 ? -10.463 -5.298 -0.487 1.00 98.12 83 ASN A N 1
ATOM 657 C CA . ASN A 1 83 ? -10.610 -4.383 -1.624 1.00 98.12 83 ASN A CA 1
ATOM 658 C C . ASN A 1 83 ? -9.721 -3.137 -1.462 1.00 98.12 83 ASN A C 1
ATOM 660 O O . ASN A 1 83 ? -10.214 -2.014 -1.404 1.00 98.12 83 ASN A O 1
ATOM 664 N N . LEU A 1 84 ? -8.414 -3.355 -1.332 1.00 98.06 84 LEU A N 1
ATOM 665 C CA . LEU A 1 84 ? -7.416 -2.297 -1.179 1.00 98.06 84 LEU A CA 1
ATOM 666 C C . LEU A 1 84 ? -7.044 -1.717 -2.549 1.00 98.06 84 LEU A C 1
ATOM 668 O O . LEU A 1 84 ? -6.742 -2.475 -3.471 1.00 98.06 84 LEU A O 1
ATOM 672 N N . TRP A 1 85 ? -7.037 -0.392 -2.681 1.00 97.12 85 TRP A N 1
ATOM 673 C CA . TRP A 1 85 ? -6.757 0.293 -3.939 1.00 97.12 85 TRP A CA 1
ATOM 674 C C . TRP A 1 85 ? -5.628 1.318 -3.789 1.00 97.12 85 TRP A C 1
ATOM 676 O O . TRP A 1 85 ? -5.828 2.419 -3.288 1.00 97.12 85 TRP A O 1
ATOM 686 N N . LEU A 1 86 ? -4.432 0.955 -4.246 1.00 96.44 86 LEU A N 1
ATOM 687 C CA . LEU A 1 86 ? -3.266 1.832 -4.319 1.00 96.44 86 LEU A CA 1
ATOM 688 C C . LEU A 1 86 ? -3.284 2.536 -5.682 1.00 96.44 86 LEU A C 1
ATOM 690 O O . LEU A 1 86 ? -2.871 1.943 -6.684 1.00 96.44 86 LEU A O 1
ATOM 694 N N . TYR A 1 87 ? -3.809 3.760 -5.750 1.00 94.44 87 TYR A N 1
ATOM 695 C CA . TYR A 1 87 ? -3.854 4.530 -6.990 1.00 94.44 87 TYR A CA 1
ATOM 696 C C . TYR A 1 87 ? -2.770 5.607 -7.037 1.00 94.44 87 TYR A C 1
ATOM 698 O O . TYR A 1 87 ? -2.471 6.280 -6.055 1.00 94.44 87 TYR A O 1
ATOM 706 N N . ARG A 1 88 ? -2.170 5.775 -8.216 1.00 91.62 88 ARG A N 1
ATOM 707 C CA . ARG A 1 88 ? -1.309 6.917 -8.538 1.00 91.62 88 ARG A CA 1
ATOM 708 C C . ARG A 1 88 ? -1.917 7.676 -9.708 1.00 91.62 88 ARG A C 1
ATOM 710 O O . ARG A 1 88 ? -2.284 7.063 -10.717 1.00 91.62 88 ARG A O 1
ATOM 717 N N . THR A 1 89 ? -2.002 9.000 -9.604 1.00 90.19 89 THR A N 1
ATOM 718 C CA . THR A 1 89 ? -2.635 9.832 -10.638 1.00 90.19 89 THR A CA 1
ATOM 719 C C . THR A 1 89 ? -1.948 9.723 -11.991 1.00 90.19 89 THR A C 1
ATOM 721 O O . THR A 1 89 ? -0.773 9.388 -12.104 1.00 90.19 89 THR A O 1
ATOM 724 N N . ILE A 1 90 ? -2.647 10.121 -13.055 1.00 87.69 90 ILE A N 1
ATOM 725 C CA . ILE A 1 90 ? -2.047 10.277 -14.388 1.00 87.69 90 ILE A CA 1
ATOM 726 C C . ILE A 1 90 ? -0.912 11.317 -14.433 1.00 87.69 90 ILE A C 1
ATOM 728 O O . ILE A 1 90 ? -0.158 11.367 -15.404 1.00 87.69 90 ILE A O 1
ATOM 732 N N . ARG A 1 91 ? -0.780 12.176 -13.417 1.00 86.19 91 ARG A N 1
ATOM 733 C CA . ARG A 1 91 ? 0.229 13.242 -13.386 1.00 86.19 91 ARG A CA 1
ATOM 734 C C . ARG A 1 91 ? 1.590 12.762 -12.902 1.00 86.19 91 ARG A C 1
ATOM 736 O O . ARG A 1 91 ? 2.559 13.465 -13.152 1.00 86.19 91 ARG A O 1
ATOM 743 N N . VAL A 1 92 ? 1.682 11.579 -12.292 1.00 85.50 92 VAL A N 1
ATOM 744 C CA . VAL A 1 92 ? 2.964 11.054 -11.813 1.00 85.50 92 VAL A CA 1
ATOM 745 C C . VAL A 1 92 ? 3.923 10.783 -12.978 1.00 85.50 92 VAL A C 1
ATOM 747 O O . VAL A 1 92 ? 3.528 10.305 -14.052 1.00 85.50 92 VAL A O 1
ATOM 750 N N . GLU A 1 93 ? 5.195 11.115 -12.763 1.00 81.31 93 GLU A N 1
ATOM 751 C CA . GLU A 1 93 ? 6.290 10.932 -13.731 1.00 81.31 93 GLU A CA 1
ATOM 752 C C . GLU A 1 93 ? 7.568 10.369 -13.096 1.00 81.31 93 GLU A C 1
ATOM 754 O O . GLU A 1 93 ? 8.658 10.484 -13.670 1.00 81.31 93 GLU A O 1
ATOM 759 N N . THR A 1 94 ? 7.439 9.810 -11.895 1.00 81.75 94 THR A N 1
ATOM 760 C CA . THR A 1 94 ? 8.536 9.235 -11.119 1.00 81.75 94 THR A CA 1
ATOM 761 C C . THR A 1 94 ? 8.218 7.807 -10.693 1.00 81.75 94 THR A C 1
ATOM 763 O O . THR A 1 94 ? 7.048 7.467 -10.450 1.00 81.75 94 THR A O 1
ATOM 766 N N . PRO A 1 95 ? 9.238 6.932 -10.632 1.00 81.50 95 PRO A N 1
ATOM 767 C CA . PRO A 1 95 ? 9.046 5.575 -10.151 1.00 81.50 95 PRO A CA 1
ATOM 768 C C . PRO A 1 95 ? 8.766 5.598 -8.644 1.00 81.50 95 PRO A C 1
ATOM 770 O O . PRO A 1 95 ? 9.277 6.454 -7.921 1.00 81.50 95 PRO A O 1
ATOM 773 N N . LYS A 1 96 ? 7.968 4.641 -8.164 1.00 86.69 96 LYS A N 1
ATOM 774 C CA . LYS A 1 96 ? 7.695 4.458 -6.736 1.00 86.69 96 LYS A CA 1
ATOM 775 C C . LYS A 1 96 ? 8.035 3.032 -6.345 1.00 86.69 96 LYS A C 1
ATOM 777 O O . LYS A 1 96 ? 7.455 2.095 -6.884 1.00 86.69 96 LYS A O 1
ATOM 782 N N . ARG A 1 97 ? 8.970 2.870 -5.408 1.00 85.31 97 ARG A N 1
ATOM 783 C CA . ARG A 1 97 ? 9.457 1.541 -5.012 1.00 85.31 97 ARG A CA 1
ATOM 784 C C . ARG A 1 97 ? 8.382 0.715 -4.306 1.00 85.31 97 ARG A C 1
ATOM 786 O O . ARG A 1 97 ? 8.248 -0.470 -4.582 1.00 85.31 97 ARG A O 1
ATOM 793 N N . PHE A 1 98 ? 7.620 1.320 -3.397 1.00 90.75 98 PHE A N 1
ATOM 794 C CA . PHE A 1 98 ? 6.601 0.609 -2.626 1.00 90.75 98 PHE A CA 1
ATOM 795 C C . PHE A 1 98 ? 5.323 1.426 -2.445 1.00 90.75 98 PHE A C 1
ATOM 797 O O . PHE A 1 98 ? 5.381 2.642 -2.272 1.00 90.75 98 PHE A O 1
ATOM 804 N N . GLY A 1 99 ? 4.180 0.734 -2.451 1.00 94.56 99 GLY A N 1
ATOM 805 C CA . GLY A 1 99 ? 2.877 1.319 -2.120 1.00 94.56 99 GLY A CA 1
ATOM 806 C C . GLY A 1 99 ? 2.530 1.163 -0.636 1.00 94.56 99 GLY A C 1
ATOM 807 O O . GLY A 1 99 ? 2.195 2.134 0.038 1.00 94.56 99 GLY A O 1
ATOM 808 N N . MET A 1 100 ? 2.680 -0.051 -0.106 1.00 97.19 100 MET A N 1
ATOM 809 C CA . MET A 1 100 ? 2.652 -0.355 1.324 1.00 97.19 100 MET A CA 1
ATOM 810 C C . MET A 1 100 ? 4.046 -0.795 1.771 1.00 97.19 100 MET A C 1
ATOM 812 O O . MET A 1 100 ? 4.641 -1.683 1.160 1.00 97.19 100 MET A O 1
ATOM 816 N N . ARG A 1 101 ? 4.544 -0.228 2.871 1.00 96.88 101 ARG A N 1
ATOM 817 C CA . ARG A 1 101 ? 5.721 -0.757 3.570 1.00 96.88 101 ARG A CA 1
ATOM 818 C C . ARG A 1 101 ? 5.397 -1.091 5.014 1.00 96.88 101 ARG A C 1
ATOM 820 O O . ARG A 1 101 ? 4.626 -0.377 5.659 1.00 96.88 101 ARG A O 1
ATOM 827 N N . LEU A 1 102 ? 6.009 -2.152 5.521 1.00 98.19 102 LEU A N 1
ATOM 828 C CA . LEU A 1 102 ? 5.811 -2.586 6.895 1.00 98.19 102 LEU A CA 1
ATOM 829 C C . LEU A 1 102 ? 7.095 -3.058 7.567 1.00 98.19 102 LEU A C 1
ATOM 831 O O . LEU A 1 102 ? 8.032 -3.490 6.902 1.00 98.19 102 LEU A O 1
ATOM 835 N N . TRP A 1 103 ? 7.119 -2.963 8.893 1.00 98.06 103 TRP A N 1
ATOM 836 C CA . TRP A 1 103 ? 8.180 -3.514 9.729 1.00 98.06 103 TRP A CA 1
ATOM 837 C C . TRP A 1 103 ? 7.651 -3.938 11.098 1.00 98.06 103 TRP A C 1
ATOM 839 O O . TRP A 1 103 ? 6.666 -3.395 11.608 1.00 98.06 103 TRP A O 1
ATOM 849 N N . ASN A 1 104 ? 8.307 -4.929 11.694 1.00 97.94 104 ASN A N 1
ATOM 850 C CA . ASN A 1 104 ? 8.011 -5.532 12.988 1.00 97.94 104 ASN A CA 1
ATOM 851 C C . ASN A 1 104 ? 6.524 -5.887 13.128 1.00 97.94 104 ASN A C 1
ATOM 853 O O . ASN A 1 104 ? 5.924 -5.676 14.178 1.00 97.94 104 ASN A O 1
ATOM 857 N N . SER A 1 105 ? 5.907 -6.346 12.040 1.00 98.50 105 SER A N 1
ATOM 858 C CA . SER A 1 105 ? 4.463 -6.545 11.953 1.00 98.50 105 SER A CA 1
ATOM 859 C C . SER A 1 105 ? 4.136 -7.963 11.494 1.00 98.50 105 SER A C 1
ATOM 861 O O . SER A 1 105 ? 4.921 -8.587 10.781 1.00 98.50 105 SER A O 1
ATOM 863 N N . ARG A 1 106 ? 2.989 -8.481 11.936 1.00 98.50 106 ARG A N 1
ATOM 864 C CA . ARG A 1 106 ? 2.562 -9.875 11.729 1.00 98.50 106 ARG A CA 1
ATOM 865 C C . ARG A 1 106 ? 1.048 -9.979 11.602 1.00 98.50 106 ARG A C 1
ATOM 867 O O . ARG A 1 106 ? 0.346 -9.026 11.909 1.00 98.50 106 ARG A O 1
ATOM 874 N N . ASP A 1 107 ? 0.543 -11.132 11.187 1.00 98.75 107 ASP A N 1
ATOM 875 C CA . ASP A 1 107 ? -0.895 -11.415 11.097 1.00 98.75 107 ASP A CA 1
ATOM 876 C C . ASP A 1 107 ? -1.681 -10.341 10.318 1.00 98.75 107 ASP A C 1
ATOM 878 O O . ASP A 1 107 ? -2.708 -9.822 10.762 1.00 98.75 107 ASP A O 1
ATOM 882 N N . ILE A 1 108 ? -1.163 -9.975 9.142 1.00 98.75 108 ILE A N 1
ATOM 883 C CA . ILE A 1 108 ? -1.809 -9.044 8.214 1.00 98.75 108 ILE A CA 1
ATOM 884 C C . ILE A 1 108 ? -2.392 -9.839 7.051 1.00 98.75 108 ILE A C 1
ATOM 886 O O . ILE A 1 108 ? -1.694 -10.575 6.350 1.00 98.75 108 ILE A O 1
ATOM 890 N N . GLU A 1 109 ? -3.680 -9.651 6.798 1.00 98.75 109 GLU A N 1
ATOM 891 C CA . GLU A 1 109 ? -4.357 -10.218 5.641 1.00 98.75 109 GLU A CA 1
ATOM 892 C C . GLU A 1 109 ? -4.771 -9.134 4.656 1.00 98.75 109 GLU A C 1
ATOM 894 O O . GLU A 1 109 ? -5.423 -8.155 5.014 1.00 98.75 109 GLU A O 1
ATOM 899 N N . ILE A 1 110 ? -4.465 -9.354 3.381 1.00 98.69 110 ILE A N 1
ATOM 900 C CA . ILE A 1 110 ? -4.896 -8.492 2.287 1.00 98.69 110 ILE A CA 1
ATOM 901 C C . ILE A 1 110 ? -5.671 -9.340 1.286 1.00 98.69 110 ILE A C 1
ATOM 903 O O . ILE A 1 110 ? -5.192 -10.367 0.802 1.00 98.69 110 ILE A O 1
ATOM 907 N N . ARG A 1 111 ? -6.885 -8.906 0.956 1.00 98.38 111 ARG A N 1
ATOM 908 C CA . ARG A 1 111 ? -7.776 -9.536 -0.017 1.00 98.38 111 ARG A CA 1
ATOM 909 C C . ARG A 1 111 ? -8.128 -8.530 -1.098 1.00 98.38 111 ARG A C 1
ATOM 911 O O . ARG A 1 111 ? -8.616 -7.447 -0.787 1.00 98.38 111 ARG A O 1
ATOM 918 N N . ASN A 1 112 ? -7.935 -8.926 -2.355 1.00 98.00 112 ASN A N 1
ATOM 919 C CA . ASN A 1 112 ? -8.208 -8.115 -3.541 1.00 98.00 112 ASN A CA 1
ATOM 920 C C . ASN A 1 112 ? -7.479 -6.756 -3.503 1.00 98.00 112 ASN A C 1
ATOM 922 O O . ASN A 1 112 ? -8.098 -5.719 -3.267 1.00 98.00 112 ASN A O 1
ATOM 926 N N . LEU A 1 113 ? -6.158 -6.775 -3.714 1.00 98.00 113 LEU A N 1
ATOM 927 C CA . LEU A 1 113 ? -5.354 -5.562 -3.871 1.00 98.00 113 LEU A CA 1
ATOM 928 C C . LEU A 1 113 ? -5.286 -5.149 -5.342 1.00 98.00 113 LEU A C 1
ATOM 930 O O . LEU A 1 113 ? -4.997 -5.963 -6.227 1.00 98.00 113 LEU A O 1
ATOM 934 N N . ARG A 1 114 ? -5.484 -3.853 -5.577 1.00 96.31 114 ARG A N 1
ATOM 935 C CA . ARG A 1 114 ? -5.286 -3.168 -6.854 1.00 96.31 114 ARG A CA 1
ATOM 936 C C . ARG A 1 114 ? -4.152 -2.150 -6.702 1.00 96.31 114 ARG A C 1
ATOM 938 O O . ARG A 1 114 ? -4.171 -1.362 -5.767 1.00 96.31 114 ARG A O 1
ATOM 945 N N . ASN A 1 115 ? -3.179 -2.176 -7.604 1.00 94.62 115 ASN A N 1
ATOM 946 C CA . ASN A 1 115 ? -2.042 -1.267 -7.681 1.00 94.62 115 ASN A CA 1
ATOM 947 C C . ASN A 1 115 ? -2.068 -0.689 -9.084 1.00 94.62 115 ASN A C 1
ATOM 949 O O . ASN A 1 115 ? -1.704 -1.355 -10.055 1.00 94.62 115 ASN A O 1
ATOM 953 N N . TYR A 1 116 ? -2.605 0.512 -9.195 1.00 92.25 116 TYR A N 1
ATOM 954 C CA . TYR A 1 116 ? -3.081 1.009 -10.466 1.00 92.25 116 TYR A CA 1
ATOM 955 C C . TYR A 1 116 ? -2.646 2.445 -10.693 1.00 92.25 116 TYR A C 1
ATOM 957 O O . TYR A 1 116 ? -2.589 3.276 -9.793 1.00 92.25 116 TYR A O 1
ATOM 965 N N . THR A 1 117 ? -2.397 2.749 -11.951 1.00 89.38 117 THR A N 1
ATOM 966 C CA . THR A 1 117 ? -2.323 4.105 -12.468 1.00 89.38 117 THR A CA 1
ATOM 967 C C . THR A 1 117 ? -2.763 4.064 -13.921 1.00 89.38 117 THR A C 1
ATOM 969 O O . THR A 1 117 ? -2.771 3.015 -14.562 1.00 89.38 117 THR A O 1
ATOM 972 N N . GLN A 1 118 ? -3.151 5.217 -14.452 1.00 86.31 118 GLN A N 1
ATOM 973 C CA . GLN A 1 118 ? -3.491 5.365 -15.866 1.00 86.31 118 GLN A CA 1
ATOM 974 C C . GLN A 1 118 ? -2.242 5.394 -16.771 1.00 86.31 118 GLN A C 1
ATOM 976 O O . GLN A 1 118 ? -2.366 5.475 -17.991 1.00 86.31 118 GLN A O 1
ATOM 981 N N . LYS A 1 119 ? -1.039 5.347 -16.185 1.00 80.38 119 LYS A N 1
ATOM 982 C CA . LYS A 1 119 ? 0.252 5.188 -16.870 1.00 80.38 119 LYS A CA 1
ATOM 983 C C . LYS A 1 119 ? 0.897 3.849 -16.475 1.00 80.38 119 LYS A C 1
ATOM 985 O O . LYS A 1 119 ? 0.362 3.109 -15.669 1.00 80.38 119 LYS A O 1
ATOM 990 N N . LEU A 1 120 ? 2.079 3.535 -17.002 1.00 75.00 120 LEU A N 1
ATOM 991 C CA . LEU A 1 120 ? 2.827 2.317 -16.629 1.00 75.00 120 LEU A CA 1
ATOM 992 C C . LEU A 1 120 ? 3.591 2.419 -15.294 1.00 75.00 120 LEU A C 1
ATOM 994 O O . LEU A 1 120 ? 4.296 1.497 -14.907 1.00 75.00 120 LEU A O 1
ATOM 998 N N . TRP A 1 121 ? 3.452 3.534 -14.582 1.00 79.56 121 TRP A N 1
ATOM 999 C CA . TRP A 1 121 ? 4.248 3.876 -13.407 1.00 79.56 121 TRP A CA 1
ATOM 1000 C C . TRP A 1 121 ? 3.503 3.480 -12.134 1.00 79.56 121 TRP A C 1
ATOM 1002 O O . TRP A 1 121 ? 3.156 4.329 -11.317 1.00 79.56 121 TRP A O 1
ATOM 1012 N N . VAL A 1 122 ? 3.179 2.199 -11.984 1.00 86.88 122 VAL A N 1
ATOM 1013 C CA . VAL A 1 122 ? 2.593 1.693 -10.732 1.00 86.88 122 VAL A CA 1
ATOM 1014 C C . VAL A 1 122 ? 3.652 1.641 -9.628 1.00 86.88 122 VAL A C 1
ATOM 1016 O O . VAL A 1 122 ? 4.836 1.866 -9.885 1.00 86.88 122 VAL A O 1
ATOM 1019 N N . ASN A 1 123 ? 3.240 1.351 -8.392 1.00 89.38 123 ASN A N 1
ATOM 1020 C CA . ASN A 1 123 ? 4.212 0.988 -7.362 1.00 89.38 123 ASN A CA 1
ATOM 1021 C C . ASN A 1 123 ? 4.935 -0.291 -7.801 1.00 89.38 123 ASN A C 1
ATOM 1023 O O . ASN A 1 123 ? 4.266 -1.258 -8.158 1.00 89.38 123 ASN A O 1
ATOM 1027 N N . GLU A 1 124 ? 6.264 -0.309 -7.780 1.00 87.25 124 GLU A N 1
ATOM 1028 C CA . GLU A 1 124 ? 7.056 -1.480 -8.172 1.00 87.25 124 GLU A CA 1
ATOM 1029 C C . GLU A 1 124 ? 6.679 -2.695 -7.316 1.00 87.25 124 GLU A C 1
ATOM 1031 O O . GLU A 1 124 ? 6.293 -3.735 -7.850 1.00 87.25 124 GLU A O 1
ATOM 1036 N N . PHE A 1 125 ? 6.668 -2.514 -5.992 1.00 91.50 125 PHE A N 1
ATOM 1037 C CA . PHE A 1 125 ? 6.180 -3.497 -5.031 1.00 91.50 125 PHE A CA 1
ATOM 1038 C C . PHE A 1 125 ? 4.924 -2.967 -4.325 1.00 91.50 125 PHE A C 1
ATOM 1040 O O . PHE A 1 125 ? 5.004 -2.020 -3.539 1.00 91.50 125 PHE A O 1
ATOM 1047 N N . PRO A 1 126 ? 3.733 -3.551 -4.541 1.00 94.38 126 PRO A N 1
ATOM 1048 C CA . PRO A 1 126 ? 2.546 -3.144 -3.795 1.00 94.38 126 PRO A CA 1
ATOM 1049 C C . PRO A 1 126 ? 2.708 -3.272 -2.279 1.00 94.38 126 PRO A C 1
ATOM 1051 O O . PRO A 1 126 ? 2.150 -2.458 -1.550 1.00 94.38 126 PRO A O 1
ATOM 1054 N N . VAL A 1 127 ? 3.468 -4.271 -1.815 1.00 96.50 127 VAL A N 1
ATOM 1055 C CA . VAL A 1 127 ? 3.759 -4.517 -0.397 1.00 96.50 127 VAL A CA 1
ATOM 1056 C C . VAL A 1 127 ? 5.234 -4.883 -0.229 1.00 96.50 127 VAL A C 1
ATOM 1058 O O . VAL A 1 127 ? 5.743 -5.730 -0.965 1.00 96.50 127 VAL A O 1
ATOM 1061 N N . TRP A 1 128 ? 5.898 -4.261 0.746 1.00 95.75 128 TRP A N 1
ATOM 1062 C CA . TRP A 1 128 ? 7.306 -4.474 1.085 1.00 95.75 128 TRP A CA 1
ATOM 1063 C C . TRP A 1 128 ? 7.495 -4.644 2.602 1.00 95.75 128 TRP A C 1
ATOM 1065 O O . TRP A 1 128 ? 7.152 -3.741 3.370 1.00 95.75 128 TRP A O 1
ATOM 1075 N N . ASP A 1 129 ? 8.059 -5.774 3.037 1.00 95.88 129 ASP A N 1
ATOM 1076 C CA . ASP A 1 129 ? 8.538 -5.980 4.411 1.00 95.88 129 ASP A CA 1
ATOM 1077 C C . ASP A 1 129 ? 9.988 -5.496 4.516 1.00 95.88 129 ASP A C 1
ATOM 1079 O O . ASP A 1 129 ? 10.896 -6.026 3.874 1.00 95.88 129 ASP A O 1
ATOM 1083 N N . VAL A 1 130 ? 10.199 -4.458 5.325 1.00 94.19 130 VAL A N 1
ATOM 1084 C CA . VAL A 1 130 ? 11.497 -3.803 5.493 1.00 94.19 130 VAL A CA 1
ATOM 1085 C C . VAL A 1 130 ? 12.468 -4.660 6.301 1.00 94.19 130 VAL A C 1
ATOM 1087 O O . VAL A 1 130 ? 13.654 -4.640 5.997 1.00 94.19 130 VAL A O 1
ATOM 1090 N N . ASN A 1 131 ? 12.012 -5.413 7.309 1.00 91.69 131 ASN A N 1
ATOM 1091 C CA . ASN A 1 131 ? 12.923 -6.228 8.123 1.00 91.69 131 ASN A CA 1
ATOM 1092 C C . ASN A 1 131 ? 13.471 -7.421 7.351 1.00 91.69 131 ASN A C 1
ATOM 1094 O O . ASN A 1 131 ? 14.585 -7.861 7.611 1.00 91.69 131 ASN A O 1
ATOM 1098 N N . LYS A 1 132 ? 12.648 -7.963 6.456 1.00 90.44 132 LYS A N 1
ATOM 1099 C CA . LYS A 1 132 ? 12.930 -9.186 5.703 1.00 90.44 132 LYS A CA 1
ATOM 1100 C C . LYS A 1 132 ? 13.443 -8.924 4.293 1.00 90.44 132 LYS A C 1
ATOM 1102 O O . LYS A 1 132 ? 13.760 -9.872 3.582 1.00 90.44 132 LYS A O 1
ATOM 1107 N N . GLU A 1 133 ? 13.442 -7.658 3.882 1.00 90.06 133 GLU A N 1
ATOM 1108 C CA . GLU A 1 133 ? 13.695 -7.230 2.506 1.00 90.06 133 GLU A CA 1
ATOM 1109 C C . GLU A 1 133 ? 12.873 -8.036 1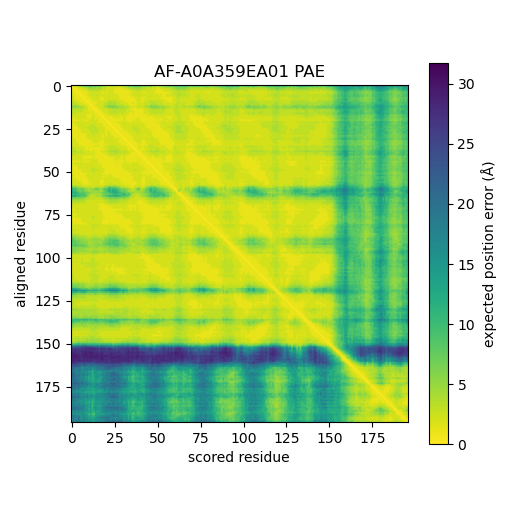.482 1.00 90.06 133 GLU A C 1
ATOM 1111 O O . GLU A 1 133 ? 13.359 -8.460 0.435 1.00 90.06 133 GLU A O 1
ATOM 1116 N N . LEU A 1 134 ? 11.597 -8.268 1.807 1.00 89.75 134 LEU A N 1
ATOM 1117 C CA . LEU A 1 134 ? 10.715 -9.169 1.069 1.00 89.75 134 LEU A CA 1
ATOM 1118 C C . LEU A 1 134 ? 9.588 -8.392 0.379 1.00 89.75 134 LEU A C 1
ATOM 1120 O O . LEU A 1 134 ? 8.849 -7.636 1.013 1.00 89.75 134 LEU A O 1
ATOM 1124 N N . ALA A 1 135 ? 9.426 -8.619 -0.925 1.00 91.19 135 ALA A N 1
ATOM 1125 C CA . ALA A 1 135 ? 8.394 -7.995 -1.748 1.00 91.19 135 ALA A CA 1
ATOM 1126 C C . ALA A 1 135 ? 7.245 -8.948 -2.090 1.00 91.19 135 ALA A C 1
ATOM 1128 O O . ALA A 1 135 ? 7.459 -10.110 -2.438 1.00 91.19 135 ALA A O 1
ATOM 1129 N N . ALA A 1 136 ? 6.029 -8.405 -2.161 1.00 89.69 136 ALA A N 1
ATOM 1130 C CA . ALA A 1 136 ? 4.988 -8.974 -3.008 1.00 89.69 136 ALA A CA 1
ATOM 1131 C C . ALA A 1 136 ? 5.180 -8.464 -4.447 1.00 89.69 136 ALA A C 1
ATOM 1133 O O . ALA A 1 136 ? 5.032 -7.273 -4.700 1.00 89.69 136 ALA A O 1
ATOM 1134 N N . TYR A 1 137 ? 5.507 -9.355 -5.386 1.00 80.56 137 TYR A N 1
ATOM 1135 C CA . TYR A 1 137 ? 5.804 -8.988 -6.780 1.00 80.56 137 TYR A CA 1
ATOM 1136 C C . TYR A 1 137 ? 4.583 -8.676 -7.667 1.00 80.56 137 TYR A C 1
ATOM 1138 O O . TYR A 1 137 ? 4.664 -7.745 -8.470 1.00 80.56 137 TYR A O 1
ATOM 1146 N N . PRO A 1 138 ? 3.457 -9.417 -7.604 1.00 87.31 138 PRO A N 1
ATOM 1147 C CA . PRO A 1 138 ? 2.341 -9.160 -8.511 1.00 87.31 138 PRO A CA 1
ATOM 1148 C C . PRO A 1 138 ? 1.739 -7.774 -8.277 1.00 87.31 138 PRO A C 1
ATOM 1150 O O . PRO A 1 138 ? 1.375 -7.462 -7.148 1.00 87.31 138 PRO A O 1
ATOM 1153 N N . TRP A 1 139 ? 1.547 -6.974 -9.335 1.00 86.75 139 TRP A N 1
ATOM 1154 C CA . TRP A 1 139 ? 0.885 -5.665 -9.221 1.00 86.75 139 TRP A CA 1
ATOM 1155 C C . TRP A 1 139 ? -0.530 -5.793 -8.642 1.00 86.75 139 TRP A C 1
ATOM 1157 O O . TRP A 1 139 ? -0.941 -5.009 -7.796 1.00 86.75 139 TRP A O 1
ATOM 1167 N N . HIS A 1 140 ? -1.270 -6.820 -9.055 1.00 92.00 140 HIS A N 1
ATOM 1168 C CA . HIS A 1 140 ? -2.589 -7.150 -8.525 1.00 92.00 140 HIS A CA 1
ATOM 1169 C C . HIS A 1 140 ? -2.574 -8.548 -7.935 1.00 92.00 140 HIS A C 1
ATOM 1171 O O . HIS A 1 140 ? -2.006 -9.463 -8.530 1.00 92.00 140 HIS A O 1
ATOM 1177 N N . PHE A 1 141 ? -3.261 -8.740 -6.812 1.00 95.44 141 PHE A N 1
ATOM 1178 C CA . PHE A 1 141 ? -3.418 -10.071 -6.240 1.00 95.44 141 PHE A CA 1
ATOM 1179 C C . PHE A 1 141 ? -4.737 -10.235 -5.488 1.00 95.44 141 PHE A C 1
ATOM 1181 O O . PHE A 1 141 ? -5.263 -9.316 -4.858 1.00 95.44 141 PHE A O 1
ATOM 1188 N N . ALA A 1 142 ? -5.270 -11.457 -5.537 1.00 97.44 142 ALA A N 1
ATOM 1189 C CA . ALA A 1 142 ? -6.505 -11.817 -4.850 1.00 97.44 142 ALA A CA 1
ATOM 1190 C C . ALA A 1 142 ? -6.305 -11.992 -3.337 1.00 97.44 142 ALA A C 1
ATOM 1192 O O . ALA A 1 142 ? -7.211 -11.694 -2.557 1.00 97.44 142 ALA A O 1
ATOM 1193 N N . LYS A 1 143 ? -5.131 -12.468 -2.914 1.00 97.44 143 LYS A N 1
ATOM 1194 C CA . LYS A 1 143 ? -4.793 -12.721 -1.512 1.00 97.44 143 LYS A CA 1
ATOM 1195 C C . LYS A 1 143 ? -3.297 -12.521 -1.281 1.00 97.44 143 LYS A C 1
ATOM 1197 O O . LYS A 1 143 ? -2.499 -13.044 -2.050 1.00 97.44 143 LYS A O 1
ATOM 1202 N N . LEU A 1 144 ? -2.956 -11.866 -0.179 1.00 97.50 144 LEU A N 1
ATOM 1203 C CA . LEU A 1 144 ? -1.649 -11.926 0.466 1.00 97.50 144 LEU A CA 1
ATOM 1204 C C . LEU A 1 144 ? -1.864 -12.122 1.971 1.00 97.50 144 LEU A C 1
ATOM 1206 O O . LEU A 1 144 ? -2.770 -11.525 2.555 1.00 97.50 144 LEU A O 1
ATOM 1210 N N . THR A 1 145 ? -1.052 -12.976 2.584 1.00 97.88 145 THR A N 1
ATOM 1211 C CA . THR A 1 145 ? -1.009 -13.165 4.037 1.00 97.88 145 THR A CA 1
ATOM 1212 C C . THR A 1 145 ? 0.417 -12.913 4.487 1.00 97.88 145 THR A C 1
ATOM 1214 O O . THR A 1 145 ? 1.338 -13.482 3.911 1.00 97.88 145 THR A O 1
ATOM 1217 N N . ILE A 1 146 ? 0.569 -12.065 5.497 1.00 97.69 146 ILE A N 1
ATOM 1218 C CA . ILE A 1 146 ? 1.838 -11.739 6.139 1.00 97.69 146 ILE A CA 1
ATOM 1219 C C . ILE A 1 146 ? 1.724 -12.258 7.565 1.00 97.69 146 ILE A C 1
ATOM 1221 O O . ILE A 1 146 ? 1.024 -11.688 8.397 1.00 97.69 146 ILE A O 1
ATOM 1225 N N . THR A 1 147 ? 2.356 -13.389 7.814 1.00 97.88 147 THR A N 1
ATOM 1226 C CA . THR A 1 147 ? 2.441 -14.078 9.102 1.00 97.88 147 THR A CA 1
ATOM 1227 C C . THR A 1 147 ? 3.446 -13.424 10.043 1.00 97.88 147 THR A C 1
ATOM 1229 O O . THR A 1 147 ? 3.341 -13.599 11.249 1.00 97.88 147 THR A O 1
ATOM 1232 N N . GLY A 1 148 ? 4.418 -12.674 9.517 1.00 96.12 148 GLY A N 1
ATOM 1233 C CA . GLY A 1 148 ? 5.523 -12.099 10.282 1.00 96.12 148 GLY A CA 1
ATOM 1234 C C . GLY A 1 148 ? 6.712 -13.045 10.462 1.00 96.12 148 GLY A C 1
ATOM 1235 O O . GLY A 1 148 ? 7.779 -12.570 10.849 1.00 96.12 148 GLY A O 1
ATOM 1236 N N . ASN A 1 149 ? 6.554 -14.330 10.125 1.00 95.56 149 ASN A N 1
ATOM 1237 C CA . ASN A 1 149 ? 7.584 -15.372 10.193 1.00 95.56 149 ASN A CA 1
ATOM 1238 C C . ASN A 1 149 ? 8.098 -15.769 8.803 1.00 95.56 149 ASN A C 1
ATOM 1240 O O . ASN A 1 149 ? 8.655 -16.849 8.636 1.00 95.56 149 ASN A O 1
ATOM 1244 N N . GLU A 1 150 ? 7.846 -14.948 7.784 1.00 92.69 150 GLU A N 1
ATOM 1245 C CA . GLU A 1 150 ? 8.437 -15.164 6.470 1.00 92.69 150 GLU A CA 1
ATOM 1246 C C . GLU A 1 150 ? 9.960 -15.178 6.606 1.00 92.69 150 GLU A C 1
ATOM 1248 O O . GLU A 1 150 ? 10.538 -14.359 7.326 1.00 92.69 150 GLU A O 1
ATOM 1253 N N . GLU A 1 151 ? 10.607 -16.092 5.897 1.00 87.62 151 GLU A N 1
ATOM 1254 C CA . GLU A 1 151 ? 12.056 -16.048 5.782 1.00 87.62 151 GLU A CA 1
ATOM 1255 C C . GLU A 1 151 ? 12.446 -14.816 4.950 1.00 87.62 151 GLU A C 1
ATOM 1257 O O . GLU A 1 151 ? 11.795 -14.535 3.931 1.00 87.62 151 GLU A O 1
ATOM 1262 N N . PRO A 1 152 ? 13.468 -14.049 5.371 1.00 78.81 152 PRO A N 1
ATOM 1263 C CA . PRO A 1 152 ? 14.026 -12.984 4.555 1.00 78.81 152 PRO A CA 1
ATOM 1264 C C . PRO A 1 152 ? 14.359 -13.501 3.165 1.00 78.81 152 PRO A C 1
ATOM 1266 O O . PRO A 1 152 ? 14.874 -14.612 3.018 1.00 78.81 152 PRO A O 1
ATOM 1269 N N . ASN A 1 153 ? 14.118 -12.684 2.141 1.00 65.88 153 ASN A N 1
ATOM 1270 C CA . ASN A 1 153 ? 14.619 -13.019 0.816 1.00 65.88 153 ASN A CA 1
ATOM 1271 C C . ASN A 1 153 ? 16.106 -12.658 0.757 1.00 65.88 153 ASN A C 1
ATOM 1273 O O . ASN A 1 153 ? 16.497 -11.630 0.213 1.00 65.88 153 ASN A O 1
ATOM 1277 N N . LEU A 1 154 ? 16.927 -13.493 1.388 1.00 52.12 154 LEU A N 1
ATOM 1278 C CA . LEU A 1 154 ? 18.380 -13.456 1.310 1.00 52.12 154 LEU A CA 1
ATOM 1279 C C . LEU A 1 154 ? 18.875 -14.727 0.629 1.00 52.12 154 LEU A C 1
ATOM 1281 O O . LEU A 1 154 ? 19.707 -15.443 1.172 1.00 52.12 154 LEU A O 1
ATOM 1285 N N . ASP A 1 155 ? 18.398 -14.981 -0.587 1.00 49.25 155 ASP A N 1
ATOM 1286 C CA . ASP A 1 155 ? 19.248 -15.669 -1.552 1.00 49.25 155 ASP A CA 1
ATOM 1287 C C . ASP A 1 155 ? 19.977 -14.606 -2.378 1.00 49.25 155 ASP A C 1
ATOM 1289 O O . ASP A 1 155 ? 19.610 -14.250 -3.498 1.00 49.25 155 ASP A O 1
ATOM 1293 N N . SER A 1 156 ? 21.049 -14.072 -1.787 1.00 50.28 156 SER A N 1
ATOM 1294 C CA . SER A 1 156 ? 22.095 -13.370 -2.536 1.00 50.28 156 SER A CA 1
ATOM 1295 C C . SER A 1 156 ? 22.918 -14.329 -3.410 1.00 50.28 156 SER A C 1
ATOM 1297 O O . SER A 1 156 ? 23.805 -13.878 -4.126 1.00 50.28 156 SER A O 1
ATOM 1299 N N . ASP A 1 157 ? 22.626 -15.633 -3.364 1.00 45.91 157 ASP A N 1
ATOM 1300 C CA . ASP A 1 157 ? 23.286 -16.686 -4.132 1.00 45.91 157 ASP A CA 1
ATOM 1301 C C . ASP A 1 157 ? 22.391 -17.243 -5.253 1.00 45.91 157 ASP A C 1
ATOM 1303 O O . ASP A 1 157 ? 22.319 -18.446 -5.504 1.00 45.91 157 ASP A O 1
ATOM 1307 N N . PHE A 1 158 ? 21.798 -16.348 -6.048 1.00 46.97 158 PHE A N 1
ATOM 1308 C CA . PHE A 1 158 ? 21.516 -16.686 -7.445 1.00 46.97 158 PHE A CA 1
ATOM 1309 C C . PHE A 1 158 ? 22.853 -17.048 -8.120 1.00 46.97 158 PHE A C 1
ATOM 1311 O O . PHE A 1 158 ? 23.668 -16.160 -8.370 1.00 46.97 158 PHE A O 1
ATOM 1318 N N . ARG A 1 159 ? 23.125 -18.334 -8.399 1.00 50.12 159 ARG A N 1
ATOM 1319 C CA . ARG A 1 159 ? 24.408 -18.752 -8.997 1.00 50.12 159 ARG A CA 1
ATOM 1320 C C . ARG A 1 159 ? 24.275 -19.571 -10.285 1.00 50.12 159 ARG A C 1
ATOM 1322 O O . ARG A 1 159 ? 23.832 -20.713 -10.284 1.00 50.12 159 ARG A O 1
ATOM 1329 N N . ILE A 1 160 ? 24.815 -18.934 -11.329 1.00 42.34 160 ILE A N 1
ATOM 1330 C CA . ILE A 1 160 ? 25.302 -19.381 -12.646 1.00 42.34 160 ILE A CA 1
ATOM 1331 C C . ILE A 1 160 ? 24.241 -19.788 -13.693 1.00 42.34 160 ILE A C 1
ATOM 1333 O O . ILE A 1 160 ? 23.472 -20.726 -13.522 1.00 42.34 160 ILE A O 1
ATOM 1337 N N . GLY A 1 161 ? 24.250 -19.022 -14.805 1.00 48.34 161 GLY A N 1
ATOM 1338 C CA . GLY A 1 161 ? 23.081 -18.427 -15.493 1.00 48.34 161 GLY A CA 1
ATOM 1339 C C . GLY A 1 161 ? 22.912 -16.911 -15.211 1.00 48.34 161 GLY A C 1
ATOM 1340 O O . GLY A 1 161 ? 21.856 -16.343 -15.465 1.00 48.34 161 GLY A O 1
ATOM 1341 N N . GLU A 1 162 ? 23.939 -16.283 -14.628 1.00 56.62 162 GLU A N 1
ATOM 1342 C CA . GLU A 1 162 ? 23.932 -15.019 -13.873 1.00 56.62 162 GLU A CA 1
ATOM 1343 C C . GLU A 1 162 ? 23.188 -13.827 -14.499 1.00 56.62 162 GLU A C 1
ATOM 1345 O O . GLU A 1 162 ? 23.497 -13.366 -15.602 1.00 56.62 162 GLU A O 1
ATOM 1350 N N . VAL A 1 163 ? 22.275 -13.243 -13.710 1.00 63.91 163 VAL A N 1
ATOM 1351 C CA . VAL A 1 163 ? 21.655 -11.945 -13.998 1.00 63.91 163 VAL A CA 1
ATOM 1352 C C . VAL A 1 163 ? 22.697 -10.851 -13.784 1.00 63.91 163 VAL A C 1
ATOM 1354 O O . VAL A 1 163 ? 22.946 -10.400 -12.669 1.00 63.91 163 VAL A O 1
ATOM 1357 N N . ASN A 1 164 ? 23.300 -10.403 -14.878 1.00 64.75 164 ASN A N 1
ATOM 1358 C CA . ASN A 1 164 ? 24.159 -9.231 -14.881 1.00 64.75 164 ASN A CA 1
ATOM 1359 C C . ASN A 1 164 ? 23.310 -7.978 -15.098 1.00 64.75 164 ASN A C 1
ATOM 1361 O O . ASN A 1 164 ? 22.495 -7.916 -16.022 1.00 64.75 164 ASN A O 1
ATOM 1365 N N . ARG A 1 165 ? 23.508 -6.946 -14.269 1.00 72.38 165 ARG A N 1
ATOM 1366 C CA . ARG A 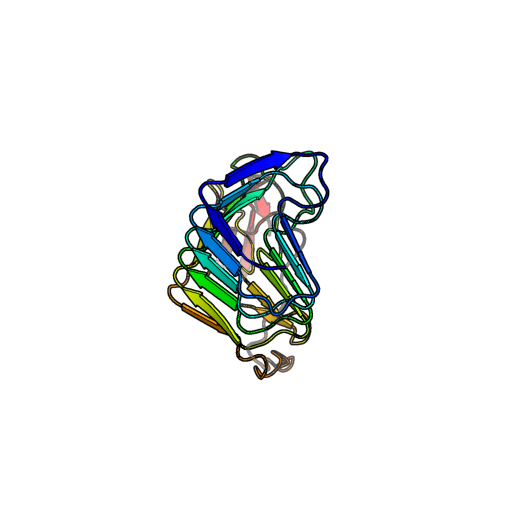1 165 ? 22.895 -5.638 -14.519 1.00 72.38 165 ARG A CA 1
ATOM 1367 C C . ARG A 1 165 ? 23.541 -5.025 -15.760 1.00 72.38 165 ARG A C 1
ATOM 1369 O O . ARG A 1 165 ? 24.619 -4.449 -15.670 1.00 72.38 165 ARG A O 1
ATOM 1376 N N . LEU A 1 166 ? 22.857 -5.136 -16.894 1.00 74.94 166 LEU A N 1
ATOM 1377 C CA . LEU A 1 166 ? 23.334 -4.629 -18.183 1.00 74.94 166 LEU A CA 1
ATOM 1378 C C . LEU A 1 166 ? 23.368 -3.095 -18.225 1.00 74.94 166 LEU A C 1
ATOM 1380 O O . LEU A 1 166 ? 24.314 -2.507 -18.736 1.00 74.94 166 LEU A O 1
ATOM 1384 N N . ALA A 1 167 ? 22.353 -2.443 -17.652 1.00 74.88 167 ALA A N 1
ATOM 1385 C CA . ALA A 1 167 ? 22.255 -0.989 -17.579 1.00 74.88 167 ALA A CA 1
ATOM 1386 C C . ALA A 1 167 ? 21.317 -0.549 -16.439 1.00 74.88 167 ALA A C 1
ATOM 1388 O O . ALA A 1 167 ? 20.511 -1.330 -15.934 1.00 74.88 167 ALA A O 1
ATOM 1389 N N . SER A 1 168 ? 21.427 0.713 -16.020 1.00 78.75 168 SER A N 1
ATOM 1390 C CA . SER A 1 168 ? 20.570 1.349 -15.008 1.00 78.75 168 SER A CA 1
ATOM 1391 C C . SER A 1 168 ? 20.460 2.854 -15.259 1.00 78.75 168 SER A C 1
ATOM 1393 O O . SER A 1 168 ? 21.234 3.399 -16.040 1.00 78.75 168 SER A O 1
ATOM 1395 N N . GLY A 1 169 ? 19.549 3.538 -14.562 1.00 76.69 169 GLY A N 1
ATOM 1396 C CA . GLY A 1 169 ? 19.325 4.981 -14.731 1.00 76.69 169 GLY A CA 1
ATOM 1397 C C . GLY A 1 169 ? 18.238 5.328 -15.751 1.00 76.69 169 GLY A C 1
ATOM 1398 O O . GLY A 1 169 ? 18.098 6.492 -16.122 1.00 76.69 169 GLY A O 1
ATOM 1399 N N . PHE A 1 170 ? 17.475 4.327 -16.195 1.00 76.75 170 PHE A N 1
ATOM 1400 C CA . PHE A 1 170 ? 16.236 4.537 -16.935 1.00 76.75 170 PHE A CA 1
ATOM 1401 C C . PHE A 1 170 ? 15.150 5.053 -16.000 1.00 76.75 170 PHE A C 1
ATOM 1403 O O . PHE A 1 170 ? 15.065 4.638 -14.844 1.00 76.75 170 PHE A O 1
ATOM 1410 N N . ASP A 1 171 ? 14.282 5.897 -16.538 1.00 71.19 171 ASP A N 1
ATOM 1411 C CA . ASP A 1 171 ? 13.093 6.360 -15.834 1.00 71.19 171 ASP A CA 1
ATOM 1412 C C . ASP A 1 171 ? 12.092 5.204 -15.614 1.00 71.19 171 ASP A C 1
ATOM 1414 O O . ASP A 1 171 ? 11.561 5.025 -14.520 1.00 71.19 171 ASP A O 1
ATOM 1418 N N . PHE A 1 172 ? 11.868 4.397 -16.661 1.00 75.12 172 PHE A N 1
ATOM 1419 C CA . PHE A 1 172 ? 11.115 3.137 -16.621 1.00 75.12 172 PHE A CA 1
ATOM 1420 C C . PHE A 1 172 ? 11.423 2.316 -17.885 1.00 75.12 172 PHE A C 1
ATOM 1422 O O . PHE A 1 172 ? 10.965 2.671 -18.980 1.00 75.12 172 PHE A O 1
ATOM 1429 N N . ALA A 1 173 ? 12.223 1.253 -17.754 1.00 78.38 173 ALA A N 1
ATOM 1430 C CA . ALA A 1 173 ? 12.583 0.381 -18.874 1.00 78.38 173 ALA A CA 1
ATOM 1431 C C . ALA A 1 173 ? 11.374 -0.467 -19.305 1.00 78.38 173 ALA A C 1
ATOM 1433 O O . ALA A 1 173 ? 10.706 -1.070 -18.469 1.00 78.38 173 ALA A O 1
ATOM 1434 N N . LEU A 1 174 ? 11.076 -0.489 -20.605 1.00 76.44 174 LEU A N 1
ATOM 1435 C CA . LEU A 1 174 ? 9.813 -1.026 -21.135 1.00 76.44 174 LEU A CA 1
ATOM 1436 C C . LEU A 1 174 ? 9.993 -2.199 -22.106 1.00 76.44 174 LEU A C 1
ATOM 1438 O O . LEU A 1 174 ? 9.019 -2.834 -22.503 1.00 76.44 174 LEU A O 1
ATOM 1442 N N . GLY A 1 175 ? 11.228 -2.475 -22.512 1.00 78.56 175 GLY A N 1
ATOM 1443 C CA . GLY A 1 175 ? 11.528 -3.510 -23.485 1.00 78.56 175 GLY A CA 1
ATOM 1444 C C . GLY A 1 175 ? 13.022 -3.743 -23.609 1.00 78.56 175 GLY A C 1
ATOM 1445 O O . GLY A 1 175 ? 13.823 -2.825 -23.417 1.00 78.56 175 GLY A O 1
ATOM 1446 N N . ILE A 1 176 ? 13.361 -4.984 -23.937 1.00 87.19 176 ILE A N 1
ATOM 1447 C CA . ILE A 1 176 ? 14.707 -5.435 -24.265 1.00 87.19 176 ILE A CA 1
ATOM 1448 C C . ILE A 1 176 ? 14.633 -6.243 -25.562 1.00 87.19 176 ILE A C 1
ATOM 1450 O O . ILE A 1 176 ? 13.718 -7.046 -25.749 1.00 87.19 176 ILE A O 1
ATOM 1454 N N . THR A 1 177 ? 15.567 -6.016 -26.477 1.00 89.44 177 THR A N 1
ATOM 1455 C CA . THR A 1 177 ? 15.740 -6.848 -27.674 1.00 89.44 177 THR A CA 1
ATOM 1456 C C . THR A 1 177 ? 17.218 -6.943 -28.038 1.00 89.44 177 THR A C 1
ATOM 1458 O O . THR A 1 177 ? 18.039 -6.234 -27.458 1.00 89.44 177 THR A O 1
ATOM 1461 N N . SER A 1 178 ? 17.559 -7.815 -28.980 1.00 91.88 178 SER A N 1
ATOM 1462 C CA . SER A 1 178 ? 18.911 -7.938 -29.515 1.00 91.88 178 SER A CA 1
ATOM 1463 C C . SER A 1 178 ? 18.892 -8.027 -31.035 1.00 91.88 178 SER A C 1
ATOM 1465 O O . SER A 1 178 ? 17.951 -8.578 -31.609 1.00 91.88 178 SER A O 1
ATOM 1467 N N . ASP A 1 179 ? 19.931 -7.514 -31.690 1.00 92.38 179 ASP A N 1
ATOM 1468 C CA . ASP A 1 179 ? 20.154 -7.764 -33.117 1.00 92.38 179 ASP A CA 1
ATOM 1469 C C . ASP A 1 179 ? 20.925 -9.078 -33.357 1.00 92.38 179 ASP A C 1
ATOM 1471 O O . ASP A 1 179 ? 21.261 -9.813 -32.425 1.00 92.38 179 ASP A O 1
ATOM 1475 N N . SER A 1 180 ? 21.200 -9.393 -34.625 1.00 93.19 180 SER A N 1
ATOM 1476 C CA . SER A 1 180 ? 21.959 -10.586 -35.022 1.00 93.19 180 SER A CA 1
ATOM 1477 C C . SER A 1 180 ? 23.443 -10.547 -34.641 1.00 93.19 180 SER A C 1
ATOM 1479 O O . SER A 1 180 ? 24.106 -11.577 -34.717 1.00 93.19 180 SER A O 1
ATOM 1481 N N . GLU A 1 181 ? 23.972 -9.382 -34.259 1.00 93.50 181 GLU A N 1
ATOM 1482 C CA . GLU A 1 181 ? 25.354 -9.204 -33.795 1.00 93.50 181 GLU A CA 1
ATOM 1483 C C . GLU A 1 181 ? 25.471 -9.351 -32.268 1.00 93.50 181 GLU A C 1
ATOM 1485 O O . GLU A 1 181 ? 26.575 -9.335 -31.727 1.00 93.50 181 GLU A O 1
ATOM 1490 N N . GLY A 1 182 ? 24.343 -9.510 -31.566 1.00 86.50 182 GLY A N 1
ATOM 1491 C CA . GLY A 1 182 ? 24.290 -9.611 -30.110 1.00 86.50 182 GLY A CA 1
ATOM 1492 C C . GLY A 1 182 ? 24.282 -8.261 -29.390 1.00 86.50 182 GLY A C 1
ATOM 1493 O O . GLY A 1 182 ? 24.419 -8.230 -28.167 1.00 86.50 182 GLY A O 1
ATOM 1494 N N . ASN A 1 183 ? 24.101 -7.145 -30.107 1.00 89.88 183 ASN A N 1
ATOM 1495 C CA . ASN A 1 183 ? 23.905 -5.845 -29.474 1.00 89.88 183 ASN A CA 1
ATOM 1496 C C . ASN A 1 183 ? 22.555 -5.841 -28.756 1.00 89.88 183 ASN A C 1
ATOM 1498 O O . ASN A 1 183 ? 21.543 -6.208 -29.352 1.00 89.88 183 ASN A O 1
ATOM 1502 N N . ILE A 1 184 ? 22.531 -5.414 -27.496 1.00 87.38 184 ILE A N 1
ATOM 1503 C CA . ILE A 1 184 ? 21.308 -5.352 -26.693 1.00 87.38 184 ILE A CA 1
ATOM 1504 C C . ILE A 1 184 ? 20.739 -3.943 -26.792 1.00 87.38 184 ILE A C 1
ATOM 1506 O O . ILE A 1 184 ? 21.478 -2.971 -26.736 1.00 87.38 184 ILE A O 1
ATOM 1510 N N . TYR A 1 185 ? 19.425 -3.832 -26.936 1.00 88.19 185 TYR A N 1
ATOM 1511 C CA . TYR A 1 185 ? 18.735 -2.555 -26.995 1.00 88.19 185 TYR A CA 1
ATOM 1512 C C . TYR A 1 185 ? 17.673 -2.467 -25.913 1.00 88.19 185 TYR A C 1
ATOM 1514 O O . TYR A 1 185 ? 16.899 -3.405 -25.716 1.00 88.19 185 TYR A O 1
ATOM 1522 N N . PHE A 1 186 ? 17.595 -1.310 -25.263 1.00 89.50 186 PHE A N 1
ATOM 1523 C CA . PHE A 1 186 ? 16.606 -1.001 -24.235 1.00 89.50 186 PHE A CA 1
ATOM 1524 C C . PHE A 1 186 ? 15.797 0.221 -24.641 1.00 89.50 186 PHE A C 1
ATOM 1526 O O . PHE A 1 186 ? 16.343 1.171 -25.197 1.00 89.50 186 PHE A O 1
ATOM 1533 N N . CYS A 1 187 ? 14.508 0.249 -24.323 1.00 87.31 187 CYS A N 1
ATOM 1534 C CA . CYS A 1 187 ? 13.697 1.454 -24.473 1.00 87.31 187 CYS A CA 1
ATOM 1535 C C . CYS A 1 187 ? 13.152 1.932 -23.128 1.00 87.31 187 CYS A C 1
ATOM 1537 O O . CYS A 1 187 ? 12.913 1.137 -22.216 1.00 87.31 187 CYS A O 1
ATOM 1539 N N . GLU A 1 188 ? 12.932 3.241 -23.013 1.00 82.94 188 GLU A N 1
ATOM 1540 C CA . GLU A 1 188 ? 12.275 3.832 -21.847 1.00 82.94 188 GLU A CA 1
ATOM 1541 C C . GLU A 1 188 ? 11.064 4.685 -22.231 1.00 82.94 188 GLU A C 1
ATOM 1543 O O . GLU A 1 188 ? 10.997 5.267 -23.319 1.00 82.94 188 GLU A O 1
ATOM 1548 N N . THR A 1 189 ? 10.120 4.810 -21.298 1.00 75.94 189 THR A N 1
ATOM 1549 C CA . THR A 1 189 ? 8.872 5.564 -21.497 1.00 75.94 189 THR A CA 1
ATOM 1550 C C . THR A 1 189 ? 9.080 7.074 -21.617 1.00 75.94 189 THR A C 1
ATOM 1552 O O . THR A 1 189 ? 8.482 7.705 -22.490 1.00 75.94 189 THR A O 1
ATOM 1555 N N . LYS A 1 190 ? 9.887 7.675 -20.731 1.00 75.44 190 LYS A N 1
ATOM 1556 C CA . LYS A 1 190 ? 9.900 9.133 -20.529 1.00 75.44 190 LYS A CA 1
ATOM 1557 C C . LYS A 1 190 ? 10.588 9.875 -21.668 1.00 75.44 190 LYS A C 1
ATOM 1559 O O . LYS A 1 190 ? 9.972 10.731 -22.298 1.00 75.44 190 LYS A O 1
ATOM 1564 N N . LYS A 1 191 ? 11.842 9.528 -21.978 1.00 81.94 191 LYS A N 1
ATOM 1565 C CA . LYS A 1 191 ? 12.600 10.202 -23.049 1.00 81.94 191 LYS A CA 1
ATOM 1566 C C . LYS A 1 191 ? 12.291 9.661 -24.442 1.00 81.94 191 LYS A C 1
ATOM 1568 O O . LYS A 1 191 ? 12.747 10.260 -25.412 1.00 81.94 191 LYS A O 1
ATOM 1573 N N . ARG A 1 192 ? 11.529 8.560 -24.550 1.00 83.31 192 ARG A N 1
ATOM 1574 C CA . ARG A 1 192 ? 11.191 7.882 -25.817 1.00 83.31 192 ARG A CA 1
ATOM 1575 C C . ARG A 1 192 ? 12.438 7.560 -26.649 1.00 83.31 192 ARG A C 1
ATOM 1577 O O . ARG A 1 192 ? 12.478 7.804 -27.853 1.00 83.31 192 ARG A O 1
ATOM 1584 N N . ARG A 1 193 ? 13.481 7.064 -25.981 1.00 83.00 193 ARG A N 1
ATOM 1585 C CA . ARG A 1 193 ? 14.777 6.731 -26.585 1.00 83.00 193 ARG A CA 1
ATOM 1586 C C . ARG A 1 193 ? 14.990 5.227 -26.600 1.00 83.00 193 ARG A C 1
ATOM 1588 O O . ARG A 1 193 ? 14.522 4.529 -25.701 1.00 83.00 193 ARG A O 1
ATOM 1595 N N . ILE A 1 194 ? 15.721 4.777 -27.616 1.00 86.25 194 ILE A N 1
ATOM 1596 C CA . ILE A 1 194 ? 16.326 3.449 -27.665 1.00 86.25 194 ILE A CA 1
ATOM 1597 C C . ILE A 1 194 ? 17.799 3.623 -27.294 1.00 86.25 194 ILE A C 1
ATOM 1599 O O . ILE A 1 194 ? 18.494 4.464 -27.865 1.00 86.25 194 ILE A O 1
ATOM 1603 N N . TYR A 1 195 ? 18.237 2.852 -26.314 1.00 85.25 195 TYR A N 1
ATOM 1604 C CA . TYR A 1 195 ? 19.603 2.759 -25.827 1.00 85.25 195 TYR A CA 1
ATOM 1605 C C . TYR A 1 195 ? 20.211 1.461 -26.346 1.00 85.25 195 TYR A C 1
ATOM 1607 O O . TYR A 1 195 ? 19.485 0.481 -26.493 1.00 85.25 195 TYR A O 1
ATOM 1615 N N . LYS A 1 196 ? 21.511 1.478 -26.626 1.00 84.81 196 LYS A N 1
ATOM 1616 C CA . LYS A 1 196 ? 22.329 0.303 -26.929 1.00 84.81 196 LYS A CA 1
ATOM 1617 C C . LYS A 1 196 ? 23.258 0.060 -25.745 1.00 84.81 196 LYS A C 1
ATOM 1619 O O . LYS A 1 196 ? 23.755 1.084 -25.222 1.00 84.81 196 LYS A O 1
#

Secondary structure (DSSP, 8-state):
--EEEEEEEEE-TT-SEEEEEEEE-S-EEEEEEEEES-SSEEEEEEEEEEEEEEEEEEEE-SSS-TT-EEEEEES-EEEEEEEEEEEE-TT--S-EEEEEEEES-EEEEEEEEEEEESSS--EEEEEEETTTTEEE--SSEEEEEE-S-PPP-------SS---------SSEEEEEE-TT--EEEEETTT--EE-

Nearest PDB structures (foldseek):
  5m60-assembly1_A  TM=6.869E-01  e=1.287E-01  Thermochaetoides thermophila
  4nk8-assembly1_A  TM=8.233E-01  e=1.295E+00  Pseudomonas syringae pv. tomato str. DC3000
  8ikw-assembly4_H  TM=6.022E-01  e=1.858E-01  Fusarium phyllophilum
  2pyg-assembly1_A  TM=6.844E-01  e=8.513E-01  unclassified
  6eu4-assembly1_C  TM=5.503E-01  e=2.190E+00  Acinetobacter phage vB_AbaP_AS12